Protein AF-A0A7L8SNE6-F1 (afdb_monomer)

Foldseek 3Di:
DDPVVVVVVVVVVVVVVVVVVVVVVVVVVVVVVVVVVVVVVVVVVVVVVVVVVVVVVVVVVVVVVVVVVVVVVVVVVVVVVVVVVVVVVVVVPDDDDPPPPPDPDDDDDDDDDDDDDDDDDDDDDDDDDDDDDDDDDDDDDDDDDDDDDDDDDDDDDDDDDDDDDDDDDDDPPPPPPPPVPPPPPPCDVVNVVVPDPPPPDPPPPPDPPDPDPPDPPPPDD

Mean predicted aligned error: 20.97 Å

Sequence (221 aa):
MTLIQVNFLVVCFAVGVAGALLGFWAFSQRLGRQLEAQRRALDAERDQTRQVIRAELELLGQQQLAHQDVQRLALALWQAEQDARRRAEWQALRPAPPTLLAKREGSLARPLVPPQPPQPPQPVQPVQPVQPPQPVQPVQPVQPVQPRSSPPVPAVPPDSEPATSPAPLALPTAARWEAVAAPERELTDEEIDALPPDLPVPTRVPGRKLPAPKGPVLRNL

Secondary structure (DSSP, 8-state):
--HHHHHHHHHHHHHHHHHHHHHHHHHHHHHHHHHHHHHHHHHHHHHHHHHHHHHHHHHHHHHHHHHHHHHHHHHHHHHHHHHHHHHHHHHHHSPPPP-TTS-SS------PPPPPPPPPPPPPPPPPPPPPPPPPPPPPPPPPPPPPPPPPPPP---------------------------------HHHHHTS-S--------S---PPP--S------

pLDDT: mean 77.18, std 19.29, range [35.5, 98.88]

Structure (mmCIF, N/CA/C/O backbone):
data_AF-A0A7L8SNE6-F1
#
_entry.id   AF-A0A7L8SNE6-F1
#
loop_
_atom_site.group_PDB
_atom_site.id
_atom_site.type_symbol
_atom_site.label_atom_id
_atom_site.label_alt_id
_atom_site.label_comp_id
_atom_site.label_asym_id
_atom_site.label_entity_id
_atom_site.label_seq_id
_atom_site.pdbx_PDB_ins_code
_atom_site.Cartn_x
_atom_site.Cartn_y
_atom_site.Cartn_z
_atom_site.occupancy
_atom_site.B_iso_or_equiv
_atom_site.auth_seq_id
_atom_site.auth_comp_id
_atom_site.auth_asym_id
_atom_site.auth_atom_id
_atom_site.pdbx_PDB_model_num
ATOM 1 N N . MET A 1 1 ? 48.274 11.123 -58.175 1.00 70.06 1 MET A N 1
ATOM 2 C CA . MET A 1 1 ? 46.855 10.721 -58.049 1.00 70.06 1 MET A CA 1
ATOM 3 C C . MET A 1 1 ? 46.000 11.728 -58.792 1.00 70.06 1 MET A C 1
ATOM 5 O O . MET A 1 1 ? 46.256 12.917 -58.655 1.00 70.06 1 MET A O 1
ATOM 9 N N . THR A 1 2 ? 45.052 11.284 -59.617 1.00 92.88 2 THR A N 1
ATOM 10 C CA . THR A 1 2 ? 44.176 12.194 -60.374 1.00 92.88 2 THR A CA 1
ATOM 11 C C . THR A 1 2 ? 43.091 12.767 -59.457 1.00 92.88 2 THR A C 1
ATOM 13 O O . THR A 1 2 ? 42.640 12.095 -58.531 1.00 92.88 2 THR A O 1
ATOM 16 N N . LEU A 1 3 ? 42.655 14.005 -59.713 1.00 92.19 3 LEU A N 1
ATOM 17 C CA . LEU A 1 3 ? 41.598 14.706 -58.960 1.00 92.19 3 LEU A CA 1
ATOM 18 C C . LEU A 1 3 ? 40.322 13.851 -58.785 1.00 92.19 3 LEU A C 1
ATOM 20 O O . LEU A 1 3 ? 39.662 13.883 -57.751 1.00 92.19 3 LEU A O 1
ATOM 24 N N . ILE A 1 4 ? 40.024 13.024 -59.790 1.00 93.69 4 ILE A N 1
ATOM 25 C CA . ILE A 1 4 ? 38.897 12.084 -59.816 1.00 93.69 4 ILE A CA 1
ATOM 26 C C . ILE A 1 4 ? 38.988 11.065 -58.670 1.00 93.69 4 ILE A C 1
ATOM 28 O O . ILE A 1 4 ? 37.986 10.762 -58.026 1.00 93.69 4 ILE A O 1
ATOM 32 N N . GLN A 1 5 ? 40.191 10.565 -58.379 1.00 93.75 5 GLN A N 1
ATOM 33 C CA . GLN A 1 5 ? 40.418 9.552 -57.349 1.00 93.75 5 GLN A CA 1
ATOM 34 C C . GLN A 1 5 ? 40.176 10.110 -55.938 1.00 93.75 5 GLN A C 1
ATOM 36 O O . GLN A 1 5 ? 39.598 9.432 -55.091 1.00 93.75 5 GLN A O 1
ATOM 41 N N . VAL A 1 6 ? 40.571 11.366 -55.707 1.00 95.06 6 VAL A N 1
ATOM 42 C CA . VAL A 1 6 ? 40.354 12.063 -54.431 1.00 95.06 6 VAL A CA 1
ATOM 43 C C . VAL A 1 6 ? 38.863 12.321 -54.207 1.00 95.06 6 VAL A C 1
ATOM 45 O O . VAL A 1 6 ? 38.344 12.007 -53.137 1.00 95.06 6 VAL A O 1
ATOM 48 N N . ASN A 1 7 ? 38.149 12.805 -55.227 1.00 95.44 7 ASN A N 1
ATOM 49 C CA . ASN A 1 7 ? 36.711 13.068 -55.128 1.00 95.44 7 ASN A CA 1
ATOM 50 C C . ASN A 1 7 ? 35.908 11.799 -54.816 1.00 95.44 7 ASN A C 1
ATOM 52 O O . ASN A 1 7 ? 35.010 11.828 -53.977 1.00 95.44 7 ASN A O 1
ATOM 56 N N . PHE A 1 8 ? 36.256 10.671 -55.441 1.00 96.38 8 PHE A N 1
ATOM 57 C CA . PHE A 1 8 ? 35.603 9.395 -55.159 1.00 96.38 8 PHE A CA 1
ATOM 58 C C . PHE A 1 8 ? 35.779 8.963 -53.696 1.00 96.38 8 PHE A C 1
ATOM 60 O O . PHE A 1 8 ? 34.816 8.543 -53.055 1.00 96.38 8 PHE A O 1
ATOM 67 N N . LEU A 1 9 ? 36.988 9.116 -53.144 1.00 96.88 9 LEU A N 1
ATOM 68 C CA . LEU A 1 9 ? 37.270 8.760 -51.754 1.00 96.88 9 LEU A CA 1
ATOM 69 C C . LEU A 1 9 ? 36.445 9.607 -50.773 1.00 96.88 9 LEU A C 1
ATOM 71 O O . LEU A 1 9 ? 35.877 9.073 -49.822 1.00 96.88 9 LEU A O 1
ATOM 75 N N . VAL A 1 10 ? 36.338 10.915 -51.035 1.00 97.00 10 VAL A N 1
ATOM 76 C CA . VAL A 1 10 ? 35.545 11.845 -50.216 1.00 97.00 10 VAL A CA 1
ATOM 77 C C . VAL A 1 10 ? 34.065 11.469 -50.238 1.00 97.00 10 VAL A C 1
ATOM 79 O O . VAL A 1 10 ? 33.440 11.397 -49.181 1.00 97.00 10 VAL A O 1
ATOM 82 N N . VAL A 1 11 ? 33.509 11.176 -51.418 1.00 97.56 11 VAL A N 1
ATOM 83 C CA . VAL A 1 11 ? 32.107 10.748 -51.545 1.00 97.56 11 VAL A CA 1
ATOM 84 C C . VAL A 1 11 ? 31.873 9.433 -50.803 1.00 97.56 11 VAL A C 1
ATOM 86 O O . VAL A 1 11 ? 30.910 9.322 -50.047 1.00 97.56 11 VAL A O 1
ATOM 89 N N . CYS A 1 12 ? 32.769 8.457 -50.958 1.00 97.62 12 CYS A N 1
ATOM 90 C CA . CYS A 1 12 ? 32.663 7.170 -50.275 1.00 97.62 12 CYS A CA 1
ATOM 91 C C . CYS A 1 12 ? 32.676 7.337 -48.746 1.00 97.62 12 CYS A C 1
ATOM 93 O O . CYS A 1 12 ? 31.828 6.782 -48.046 1.00 97.62 12 CYS A O 1
ATOM 95 N N . PHE A 1 13 ? 33.576 8.177 -48.227 1.00 98.25 13 PHE A N 1
ATOM 96 C CA . PHE A 1 13 ? 33.637 8.481 -46.800 1.00 98.25 13 PHE A CA 1
ATOM 97 C C . PHE A 1 13 ? 32.366 9.183 -46.305 1.00 98.25 13 PHE A C 1
ATOM 99 O O . PHE A 1 13 ? 31.813 8.796 -45.276 1.00 98.25 13 PHE A O 1
ATOM 106 N N . ALA A 1 14 ? 31.857 10.167 -47.051 1.00 97.94 14 ALA A N 1
ATOM 107 C CA . ALA A 1 14 ? 30.635 10.884 -46.695 1.00 97.94 14 ALA A CA 1
ATOM 108 C C . ALA A 1 14 ? 29.417 9.947 -46.615 1.00 97.94 14 ALA A C 1
ATOM 110 O O . ALA A 1 14 ? 28.647 10.020 -45.656 1.00 97.94 14 ALA A O 1
ATOM 111 N N . VAL A 1 15 ? 29.272 9.026 -47.574 1.00 98.19 15 VAL A N 1
ATOM 112 C CA . VAL A 1 15 ? 28.206 8.010 -47.559 1.00 98.19 15 VAL A CA 1
ATOM 113 C C . VAL A 1 15 ? 28.367 7.062 -46.368 1.00 98.19 15 VAL A C 1
ATOM 115 O O . VAL A 1 15 ? 27.385 6.766 -45.687 1.00 98.19 15 VAL A O 1
ATOM 118 N N . GLY A 1 16 ? 29.597 6.637 -46.063 1.00 98.31 16 GLY A N 1
ATOM 119 C CA . GLY A 1 16 ? 29.887 5.804 -44.895 1.00 98.31 16 GLY A CA 1
ATOM 120 C C . GLY A 1 16 ? 29.496 6.475 -43.573 1.00 98.31 16 GLY A C 1
ATOM 121 O O . GLY A 1 16 ? 28.804 5.871 -42.752 1.00 98.31 16 GLY A O 1
ATOM 122 N N . VAL A 1 17 ? 29.869 7.745 -43.388 1.00 98.38 17 VAL A N 1
ATOM 123 C CA . VAL A 1 17 ? 29.514 8.528 -42.191 1.00 98.38 17 VAL A CA 1
ATOM 124 C C . VAL A 1 17 ? 28.003 8.729 -42.090 1.00 98.38 17 VAL A C 1
ATOM 126 O O . VAL A 1 17 ? 27.433 8.533 -41.017 1.00 98.38 17 VAL A O 1
ATOM 129 N N . ALA A 1 18 ? 27.334 9.064 -43.196 1.00 98.31 18 ALA A N 1
ATOM 130 C CA . ALA A 1 18 ? 25.882 9.225 -43.214 1.00 98.31 18 ALA A CA 1
ATOM 131 C C . ALA A 1 18 ? 25.159 7.926 -42.816 1.00 98.31 18 ALA A C 1
ATOM 133 O O . ALA A 1 18 ? 24.244 7.957 -41.991 1.00 98.31 18 ALA A O 1
ATOM 134 N N . GLY A 1 19 ? 25.607 6.777 -43.333 1.00 98.38 19 GLY A N 1
ATOM 135 C CA . GLY A 1 19 ? 25.076 5.467 -42.955 1.00 98.38 19 GLY A CA 1
ATOM 136 C C . GLY A 1 19 ? 25.278 5.148 -41.471 1.00 98.38 19 GLY A C 1
ATOM 137 O O . GLY A 1 19 ? 24.342 4.703 -40.805 1.00 98.38 19 GLY A O 1
ATOM 138 N N . ALA A 1 20 ? 26.465 5.434 -40.925 1.00 98.56 20 ALA A N 1
ATOM 139 C CA . ALA A 1 20 ? 26.764 5.220 -39.509 1.00 98.56 20 ALA A CA 1
ATOM 140 C C . ALA A 1 20 ? 25.893 6.092 -38.588 1.00 98.56 20 ALA A C 1
ATOM 142 O O . ALA A 1 20 ? 25.362 5.594 -37.595 1.00 98.56 20 ALA A O 1
ATOM 143 N N . LEU A 1 21 ? 25.689 7.368 -38.934 1.00 98.56 21 LEU A N 1
ATOM 144 C CA . LEU A 1 21 ? 24.826 8.278 -38.175 1.00 98.56 21 LEU A CA 1
ATOM 145 C C . LEU A 1 21 ? 23.360 7.837 -38.208 1.00 98.56 21 LEU A C 1
ATOM 147 O O . LEU A 1 21 ? 22.701 7.844 -37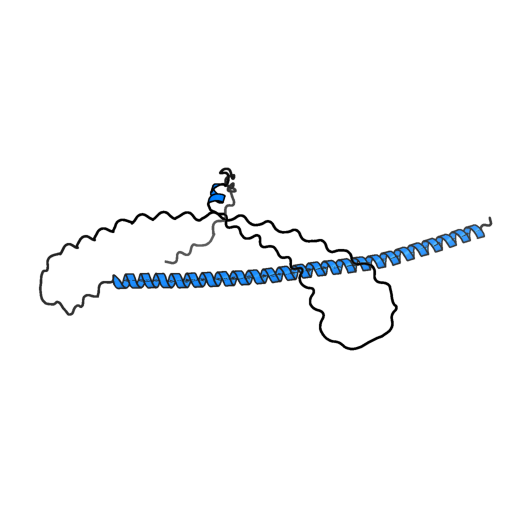.169 1.00 98.56 21 LEU A O 1
ATOM 151 N N . LEU A 1 22 ? 22.857 7.409 -39.370 1.00 98.44 22 LEU A N 1
ATOM 152 C CA . LEU A 1 22 ? 21.489 6.906 -39.497 1.00 98.44 22 LEU A CA 1
ATOM 153 C C . LEU A 1 22 ? 21.289 5.618 -38.680 1.00 98.44 22 LEU A C 1
ATOM 155 O O . LEU A 1 22 ? 20.293 5.480 -37.969 1.00 98.44 22 LEU A O 1
ATOM 159 N N . GLY A 1 23 ? 22.259 4.699 -38.738 1.00 98.50 23 GLY A N 1
ATOM 160 C CA . GLY A 1 23 ? 22.255 3.468 -37.950 1.00 98.50 23 GLY A CA 1
ATOM 161 C C . GLY A 1 23 ? 22.290 3.741 -36.446 1.00 98.50 23 GLY A C 1
ATOM 162 O O . GLY A 1 23 ? 21.476 3.195 -35.701 1.00 98.50 23 GLY A O 1
ATOM 163 N N . PHE A 1 24 ? 23.171 4.643 -36.002 1.00 98.44 24 PHE A N 1
ATOM 164 C CA . PHE A 1 24 ? 23.248 5.073 -34.606 1.00 98.44 24 PHE A CA 1
ATOM 165 C C . PHE A 1 24 ? 21.947 5.737 -34.140 1.00 98.44 24 PHE A C 1
ATOM 167 O O . PHE A 1 24 ? 21.454 5.434 -33.053 1.00 98.44 24 PHE A O 1
ATOM 174 N N . TRP A 1 25 ? 21.344 6.590 -34.972 1.00 98.38 25 TRP A N 1
ATOM 175 C CA . TRP A 1 25 ? 20.069 7.235 -34.666 1.00 98.38 25 TRP A CA 1
ATOM 176 C C . TRP A 1 25 ? 18.931 6.217 -34.511 1.00 98.38 25 TRP A C 1
ATOM 178 O O . TRP A 1 25 ? 18.209 6.251 -33.514 1.00 98.38 25 TRP A O 1
ATOM 188 N N . ALA A 1 26 ? 18.802 5.262 -35.437 1.00 98.38 26 ALA A N 1
ATOM 189 C CA . ALA A 1 26 ? 17.787 4.212 -35.361 1.00 98.38 26 ALA A CA 1
ATOM 190 C C . ALA A 1 26 ? 17.989 3.292 -34.142 1.00 98.38 26 ALA A C 1
ATOM 192 O O . ALA A 1 26 ? 17.024 2.918 -33.468 1.00 98.38 26 ALA A O 1
ATOM 193 N N . PHE A 1 27 ? 19.242 2.958 -33.824 1.00 98.00 27 PHE A N 1
ATOM 194 C CA . PHE A 1 27 ? 19.587 2.174 -32.642 1.00 98.00 27 PHE A CA 1
ATOM 195 C C . PHE A 1 27 ? 19.249 2.917 -31.342 1.00 98.00 27 PHE A C 1
ATOM 197 O O . PHE A 1 27 ? 18.602 2.350 -30.461 1.00 98.00 27 PHE A O 1
ATOM 204 N N . SER A 1 28 ? 19.597 4.204 -31.254 1.00 97.81 28 SER A N 1
ATOM 205 C CA . SER A 1 28 ? 19.265 5.068 -30.116 1.00 97.81 28 SER A CA 1
ATOM 206 C C . SER A 1 28 ? 17.750 5.184 -29.910 1.00 97.81 28 SER A C 1
ATOM 208 O O . SER A 1 28 ? 17.255 4.996 -28.800 1.00 97.81 28 SER A O 1
ATOM 210 N N . GLN A 1 29 ? 16.986 5.370 -30.992 1.00 97.75 29 GLN A N 1
ATOM 211 C CA . GLN A 1 29 ? 15.519 5.378 -30.953 1.00 97.75 29 GLN A CA 1
ATOM 212 C C . GLN A 1 29 ? 14.940 4.060 -30.420 1.00 97.75 29 GLN A C 1
ATOM 214 O O . GLN A 1 29 ? 14.016 4.063 -29.602 1.00 97.75 29 GLN A O 1
ATOM 219 N N . ARG A 1 30 ? 15.488 2.916 -30.847 1.00 98.00 30 ARG A N 1
ATOM 220 C CA . ARG A 1 30 ? 15.048 1.601 -30.362 1.00 98.00 30 ARG A CA 1
ATOM 221 C C . ARG A 1 30 ? 15.337 1.421 -28.871 1.00 98.00 30 ARG A C 1
ATOM 223 O O . ARG A 1 30 ? 14.450 0.969 -28.149 1.00 98.00 30 ARG A O 1
ATOM 230 N N . LEU A 1 31 ? 16.531 1.800 -28.415 1.00 97.81 31 LEU A N 1
ATOM 231 C CA . LEU A 1 31 ? 16.896 1.753 -26.997 1.00 97.81 31 LEU A CA 1
ATOM 232 C C . LEU A 1 31 ? 16.018 2.675 -26.149 1.00 97.81 31 LEU A C 1
ATOM 234 O O . LEU A 1 31 ? 15.549 2.258 -25.093 1.00 97.81 31 LEU A O 1
ATOM 238 N N . GLY A 1 32 ? 15.730 3.888 -26.631 1.00 98.19 32 GLY A N 1
ATOM 239 C CA . GLY A 1 32 ? 14.832 4.826 -25.954 1.00 98.19 32 GLY A CA 1
ATOM 240 C C . GLY A 1 32 ? 13.456 4.212 -25.695 1.00 98.19 32 GLY A C 1
ATOM 241 O O . GLY A 1 32 ? 12.987 4.199 -24.559 1.00 98.19 32 GLY A O 1
ATOM 242 N N . ARG A 1 33 ? 12.854 3.583 -26.713 1.00 98.25 33 ARG A N 1
ATOM 243 C CA . ARG A 1 33 ? 11.563 2.888 -26.560 1.00 98.25 33 ARG A CA 1
ATOM 244 C C . ARG A 1 33 ? 11.623 1.727 -25.567 1.00 98.25 33 ARG A C 1
ATOM 246 O O . ARG A 1 33 ? 10.671 1.527 -24.818 1.00 98.25 33 ARG A O 1
ATOM 253 N N . GLN A 1 34 ? 12.716 0.962 -25.553 1.00 98.12 34 GLN A N 1
ATOM 254 C CA . GLN A 1 34 ? 12.885 -0.139 -24.599 1.00 98.12 34 GLN A CA 1
ATOM 255 C C . GLN A 1 34 ? 13.010 0.367 -23.159 1.00 98.12 34 GLN A C 1
ATOM 257 O O . GLN A 1 34 ? 12.355 -0.173 -22.269 1.00 98.12 34 GLN A O 1
ATOM 262 N N . LEU A 1 35 ? 13.790 1.426 -22.934 1.00 98.44 35 LEU A N 1
ATOM 263 C CA . LEU A 1 35 ? 13.945 2.037 -21.614 1.00 98.44 35 LEU A CA 1
ATOM 264 C C . LEU A 1 35 ? 12.637 2.655 -21.115 1.00 98.44 35 LEU A C 1
ATOM 266 O O . LEU A 1 35 ? 12.283 2.481 -19.952 1.00 98.44 35 LEU A O 1
ATOM 270 N N . GLU A 1 36 ? 11.882 3.326 -21.985 1.00 98.50 36 GLU A N 1
ATOM 271 C CA . GLU A 1 36 ? 10.558 3.841 -21.633 1.00 98.50 36 GLU A CA 1
ATOM 272 C C . GLU A 1 36 ? 9.585 2.723 -21.250 1.00 98.50 36 GLU A C 1
ATOM 274 O O . GLU A 1 36 ? 8.855 2.858 -20.269 1.00 98.50 36 GLU A O 1
ATOM 279 N N . ALA A 1 37 ? 9.578 1.614 -21.995 1.00 98.19 37 ALA A N 1
ATOM 280 C CA . ALA A 1 37 ? 8.735 0.466 -21.681 1.00 98.19 37 ALA A CA 1
ATOM 281 C C . ALA A 1 37 ? 9.106 -0.154 -20.324 1.00 98.19 37 ALA A C 1
ATOM 283 O O . ALA A 1 37 ? 8.218 -0.404 -19.510 1.00 98.19 37 ALA A O 1
ATOM 284 N N . GLN A 1 38 ? 10.403 -0.333 -20.047 1.00 98.31 38 GLN A N 1
ATOM 285 C CA . GLN A 1 38 ? 10.870 -0.826 -18.747 1.00 98.31 38 GLN A CA 1
ATOM 286 C C . GLN A 1 38 ? 10.505 0.122 -17.606 1.00 98.31 38 GLN A C 1
ATOM 288 O O . GLN A 1 38 ? 10.048 -0.324 -16.556 1.00 98.31 38 GLN A O 1
ATOM 293 N N . ARG A 1 39 ? 10.647 1.434 -17.817 1.00 98.50 39 ARG A N 1
ATOM 294 C CA . ARG A 1 39 ? 10.285 2.431 -16.811 1.00 98.50 39 ARG A CA 1
ATOM 295 C C . ARG A 1 39 ? 8.794 2.385 -16.482 1.00 98.50 39 ARG A C 1
ATOM 297 O O . ARG A 1 39 ? 8.445 2.349 -15.310 1.00 98.50 39 ARG A O 1
ATOM 304 N N . ARG A 1 40 ? 7.926 2.305 -17.498 1.00 98.50 40 ARG A N 1
ATOM 305 C CA . ARG A 1 40 ? 6.474 2.167 -17.292 1.00 98.50 40 ARG A CA 1
ATOM 306 C C . ARG A 1 40 ? 6.112 0.878 -16.560 1.00 98.50 40 ARG A C 1
ATOM 308 O O . ARG A 1 40 ? 5.228 0.909 -15.714 1.00 98.50 40 ARG A O 1
ATOM 315 N N . ALA A 1 41 ? 6.781 -0.232 -16.870 1.00 98.38 41 ALA A N 1
ATOM 316 C CA . ALA A 1 41 ? 6.547 -1.498 -16.182 1.00 98.38 41 ALA A CA 1
ATOM 317 C C . ALA A 1 41 ? 6.893 -1.400 -14.686 1.00 98.38 41 ALA A C 1
ATOM 319 O O . ALA A 1 41 ? 6.090 -1.796 -13.845 1.00 98.38 41 ALA A O 1
ATOM 320 N N . LEU A 1 42 ? 8.039 -0.799 -14.355 1.00 98.56 42 LEU A N 1
ATOM 321 C CA . LEU A 1 42 ? 8.452 -0.595 -12.966 1.00 98.56 42 LE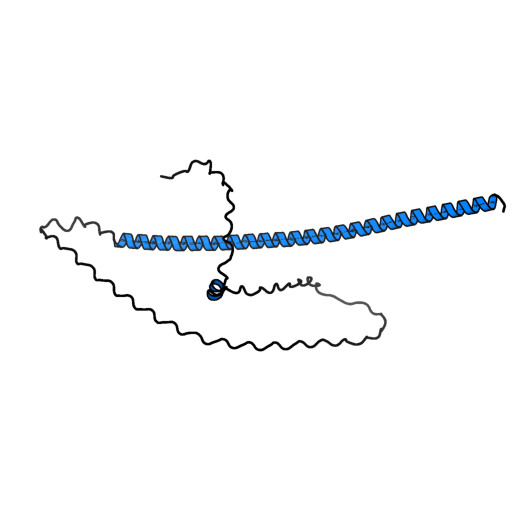U A CA 1
ATOM 322 C C . LEU A 1 42 ? 7.539 0.392 -12.224 1.00 98.56 42 LEU A C 1
ATOM 324 O O . LEU A 1 42 ? 7.194 0.167 -11.066 1.00 98.56 42 LEU A O 1
ATOM 328 N N . ASP A 1 43 ? 7.114 1.475 -12.878 1.00 98.56 43 ASP A N 1
ATOM 329 C CA . ASP A 1 43 ? 6.166 2.421 -12.283 1.00 98.56 43 ASP A CA 1
ATOM 330 C C . ASP A 1 43 ? 4.805 1.748 -12.009 1.00 98.56 43 ASP A C 1
ATOM 332 O O . ASP A 1 43 ? 4.242 1.926 -10.928 1.00 98.56 43 ASP A O 1
ATOM 336 N N . ALA A 1 44 ? 4.326 0.891 -12.920 1.00 98.44 44 ALA A N 1
ATOM 337 C CA . ALA A 1 44 ? 3.099 0.119 -12.726 1.00 98.44 44 ALA A CA 1
ATOM 338 C C . ALA A 1 44 ? 3.195 -0.859 -11.539 1.00 98.44 44 ALA A C 1
ATOM 340 O O . ALA A 1 44 ? 2.262 -0.942 -10.743 1.00 98.44 44 ALA A O 1
ATOM 341 N N . GLU A 1 45 ? 4.326 -1.551 -11.368 1.00 98.44 45 GLU A N 1
ATOM 342 C CA . GLU A 1 45 ? 4.561 -2.448 -10.225 1.00 98.44 45 GLU A CA 1
ATOM 343 C C . GLU A 1 45 ? 4.553 -1.687 -8.889 1.00 98.44 45 GLU A C 1
ATOM 345 O O . GLU A 1 45 ? 3.956 -2.121 -7.896 1.00 98.44 45 GLU A O 1
ATOM 350 N N . ARG A 1 46 ? 5.174 -0.502 -8.861 1.00 98.56 46 ARG A N 1
ATOM 351 C CA . ARG A 1 46 ? 5.188 0.357 -7.670 1.00 98.56 46 ARG A CA 1
ATOM 352 C C . ARG A 1 46 ? 3.794 0.856 -7.323 1.00 98.56 46 ARG A C 1
ATOM 354 O O . ARG A 1 46 ? 3.442 0.891 -6.143 1.00 98.56 46 ARG A O 1
ATOM 361 N N . ASP A 1 47 ? 3.003 1.238 -8.319 1.00 98.50 47 ASP A N 1
ATOM 362 C CA . ASP A 1 47 ? 1.631 1.682 -8.096 1.00 98.50 47 ASP A CA 1
ATOM 363 C C . ASP A 1 47 ? 0.719 0.528 -7.670 1.00 98.50 47 ASP A C 1
ATOM 365 O O . ASP A 1 47 ? -0.087 0.712 -6.758 1.00 98.50 47 ASP A O 1
ATOM 369 N N . GLN A 1 48 ? 0.916 -0.677 -8.209 1.00 98.50 48 GLN A N 1
ATOM 370 C CA . GLN A 1 48 ? 0.247 -1.883 -7.722 1.00 98.50 48 GLN A CA 1
ATOM 371 C C . GLN A 1 48 ? 0.587 -2.148 -6.251 1.00 98.50 48 GLN A C 1
ATOM 373 O O . GLN A 1 48 ? -0.310 -2.329 -5.429 1.00 98.50 48 GLN A O 1
ATOM 378 N N . THR A 1 49 ? 1.868 -2.091 -5.887 1.00 98.38 49 THR A N 1
ATOM 379 C CA . THR A 1 49 ? 2.310 -2.268 -4.495 1.00 98.38 49 THR A CA 1
ATOM 380 C C . THR A 1 49 ? 1.678 -1.226 -3.571 1.00 98.38 49 THR A C 1
ATOM 382 O O . THR A 1 49 ? 1.185 -1.552 -2.493 1.00 98.38 49 THR A O 1
ATOM 385 N N . ARG A 1 50 ? 1.620 0.039 -4.004 1.00 98.62 50 ARG A N 1
ATOM 386 C CA . ARG A 1 50 ? 0.951 1.108 -3.248 1.00 98.62 50 ARG A CA 1
ATOM 387 C C . ARG A 1 50 ? -0.541 0.852 -3.072 1.00 98.62 50 ARG A C 1
ATOM 389 O O . ARG A 1 50 ? -1.070 1.171 -2.012 1.00 98.62 50 ARG A O 1
ATOM 396 N N . GLN A 1 51 ? -1.220 0.326 -4.089 1.00 98.38 51 GLN A N 1
ATOM 397 C CA . GLN A 1 51 ? -2.643 -0.001 -4.000 1.00 98.38 51 GLN A CA 1
ATOM 398 C C . GLN A 1 51 ? -2.895 -1.134 -3.006 1.00 98.38 51 GLN A C 1
ATOM 400 O O . GLN A 1 51 ? -3.798 -1.005 -2.185 1.00 98.38 51 GLN A O 1
ATOM 405 N N . VAL A 1 52 ? -2.066 -2.182 -3.018 1.00 98.50 52 VAL A N 1
ATOM 406 C CA . VAL A 1 52 ? -2.155 -3.281 -2.044 1.00 98.50 52 VAL A CA 1
ATOM 407 C C . VAL A 1 52 ? -1.962 -2.756 -0.622 1.00 98.50 52 VAL A C 1
ATOM 409 O O . VAL A 1 52 ? -2.824 -2.968 0.223 1.00 98.50 52 VAL A O 1
ATOM 412 N N . ILE A 1 53 ? -0.906 -1.973 -0.380 1.00 98.56 53 ILE A N 1
ATOM 413 C CA . ILE A 1 53 ? -0.640 -1.387 0.944 1.00 98.56 53 ILE A CA 1
ATOM 414 C C . ILE A 1 53 ? -1.808 -0.504 1.407 1.00 98.56 53 ILE A C 1
ATOM 416 O O . ILE A 1 53 ? -2.190 -0.542 2.575 1.00 98.56 53 ILE A O 1
ATOM 420 N N . ARG A 1 54 ? -2.399 0.297 0.509 1.00 98.62 54 ARG A N 1
ATOM 421 C CA . ARG A 1 54 ? -3.575 1.116 0.845 1.00 98.62 54 ARG A CA 1
ATOM 422 C C . ARG A 1 54 ? -4.779 0.257 1.220 1.00 98.62 54 ARG A C 1
ATOM 424 O O . ARG A 1 54 ? -5.406 0.549 2.230 1.00 98.62 54 ARG A O 1
ATOM 431 N N . ALA A 1 55 ? -5.070 -0.789 0.452 1.00 98.44 55 ALA A N 1
ATOM 432 C CA . ALA A 1 55 ? -6.181 -1.691 0.743 1.00 98.44 55 ALA A CA 1
ATOM 433 C C . ALA A 1 55 ? -5.990 -2.418 2.087 1.00 98.44 55 ALA A C 1
ATOM 435 O O . ALA A 1 55 ? -6.934 -2.540 2.865 1.00 98.44 55 ALA A O 1
ATOM 436 N N . GLU A 1 56 ? -4.764 -2.845 2.404 1.00 98.44 56 GLU A N 1
ATOM 437 C CA . GLU A 1 56 ? -4.442 -3.451 3.703 1.00 98.44 56 GLU A CA 1
ATOM 438 C C . GLU A 1 56 ? -4.608 -2.458 4.861 1.00 98.44 56 GLU A C 1
ATOM 440 O O . GLU A 1 56 ? -5.197 -2.796 5.887 1.00 98.44 56 GLU A O 1
ATOM 445 N N . LEU A 1 57 ? -4.153 -1.212 4.694 1.00 98.75 57 LEU A N 1
ATOM 446 C CA . LEU A 1 57 ? -4.346 -0.152 5.689 1.00 98.75 57 LEU A CA 1
ATOM 447 C C . LEU A 1 57 ? -5.829 0.161 5.921 1.00 98.75 57 LEU A C 1
ATOM 449 O O . LEU A 1 57 ? -6.239 0.366 7.063 1.00 98.75 57 LEU A O 1
ATOM 453 N N . GLU A 1 58 ? -6.639 0.182 4.861 1.00 98.69 58 GLU A N 1
ATOM 454 C CA . GLU A 1 58 ? -8.090 0.363 4.968 1.00 98.69 58 GLU A CA 1
ATOM 455 C C . GLU A 1 58 ? -8.740 -0.787 5.746 1.00 98.69 58 GLU A C 1
ATOM 457 O O . GLU A 1 58 ? -9.547 -0.537 6.645 1.00 98.69 58 GLU A O 1
ATOM 462 N N . LEU A 1 59 ? -8.344 -2.034 5.469 1.00 98.75 59 LEU A N 1
ATOM 463 C CA . LEU A 1 59 ? -8.831 -3.210 6.191 1.00 98.75 59 LEU A CA 1
ATOM 464 C C . LEU A 1 59 ? -8.467 -3.155 7.682 1.00 98.75 59 LEU A C 1
ATOM 466 O O . LEU A 1 59 ? -9.324 -3.383 8.538 1.00 98.75 59 LEU A O 1
ATOM 470 N N . LEU A 1 60 ? -7.218 -2.809 8.007 1.00 98.62 60 LEU A N 1
ATOM 471 C CA . LEU A 1 60 ? -6.771 -2.643 9.392 1.00 98.62 60 LEU A CA 1
ATOM 472 C C . LEU A 1 60 ? -7.536 -1.519 10.102 1.00 98.62 60 LEU A C 1
ATOM 474 O O . LEU A 1 60 ? -7.950 -1.685 11.250 1.00 98.62 60 LEU A O 1
ATOM 478 N N . GLY A 1 61 ? -7.784 -0.401 9.417 1.00 98.62 61 GLY A N 1
ATOM 479 C CA . GLY A 1 61 ? -8.590 0.697 9.950 1.00 98.62 61 GLY A CA 1
ATOM 480 C C . GLY A 1 61 ? -10.023 0.269 10.277 1.00 98.62 61 GLY A C 1
ATOM 481 O O . GLY A 1 61 ? -10.536 0.589 11.351 1.00 98.62 61 GLY A O 1
ATOM 482 N N . GLN A 1 62 ? -10.658 -0.511 9.397 1.00 98.62 62 GLN A N 1
ATOM 483 C CA . GLN A 1 62 ? -11.990 -1.070 9.651 1.00 98.62 62 GLN A CA 1
ATOM 484 C C . GLN A 1 62 ? -11.994 -2.031 10.842 1.00 98.62 62 GLN A C 1
ATOM 486 O O . GLN A 1 62 ? -12.892 -1.968 11.684 1.00 98.62 62 GLN A O 1
ATOM 491 N N . GLN A 1 63 ? -10.979 -2.889 10.947 1.00 98.44 63 GLN A N 1
ATOM 492 C CA . GLN A 1 63 ? -10.853 -3.824 12.061 1.00 98.44 63 GLN A CA 1
ATOM 493 C C . GLN A 1 63 ? -10.700 -3.092 13.400 1.00 98.44 63 GLN A C 1
ATOM 495 O O . GLN A 1 63 ? -11.357 -3.452 14.379 1.00 98.44 63 GLN A O 1
ATOM 500 N N . GLN A 1 64 ? -9.876 -2.043 13.449 1.00 98.44 64 GLN A N 1
ATOM 501 C CA . GLN A 1 64 ? -9.710 -1.231 14.653 1.00 98.44 64 GLN A CA 1
ATOM 502 C C . GLN A 1 64 ? -11.009 -0.539 15.061 1.00 98.44 64 GLN A C 1
ATOM 504 O O . GLN A 1 64 ? -11.350 -0.547 16.244 1.00 98.44 64 GLN A O 1
ATOM 509 N N . LEU A 1 65 ? -11.755 0.018 14.103 1.00 98.75 65 LEU A N 1
ATOM 510 C CA . LEU A 1 65 ? -13.041 0.651 14.388 1.00 98.75 65 LEU A CA 1
ATOM 511 C C . LEU A 1 65 ? -14.037 -0.358 14.975 1.00 98.75 65 LEU A C 1
ATOM 513 O O . LEU A 1 65 ? -14.640 -0.089 16.010 1.00 98.75 65 LEU A O 1
ATOM 517 N N . ALA A 1 66 ? -14.139 -1.548 14.378 1.00 98.31 66 ALA A N 1
ATOM 518 C CA . ALA A 1 66 ? -14.988 -2.616 14.898 1.00 98.31 66 ALA A CA 1
ATOM 519 C C . ALA A 1 66 ? -14.581 -3.026 16.323 1.00 98.31 66 ALA A C 1
ATOM 521 O O . ALA A 1 66 ? -15.436 -3.218 17.188 1.00 98.31 66 ALA A O 1
ATOM 522 N N . HIS A 1 67 ? -13.277 -3.114 16.600 1.00 98.56 67 HIS A N 1
ATOM 523 C CA . HIS A 1 67 ? -12.787 -3.418 17.942 1.00 98.56 67 HIS A CA 1
ATOM 524 C C . HIS A 1 67 ? -13.158 -2.323 18.954 1.00 98.56 67 HIS A C 1
ATOM 526 O O . HIS A 1 67 ? -13.639 -2.625 20.047 1.00 98.56 67 HIS A O 1
ATOM 532 N N . GLN A 1 68 ? -13.000 -1.049 18.585 1.00 98.56 68 GLN A N 1
ATOM 533 C CA . GLN A 1 68 ? -13.405 0.082 19.423 1.00 98.56 68 GLN A CA 1
ATOM 534 C C . GLN A 1 68 ? -14.914 0.096 19.683 1.00 98.56 68 GLN A C 1
ATOM 536 O O . GLN A 1 68 ? -15.345 0.394 20.796 1.00 98.56 68 GLN A O 1
ATOM 541 N N . ASP A 1 69 ? -15.729 -0.249 18.689 1.00 98.62 69 ASP A N 1
ATOM 542 C CA . ASP A 1 69 ? -17.182 -0.338 18.839 1.00 98.62 69 ASP A CA 1
ATOM 543 C C . ASP A 1 69 ? -17.579 -1.409 19.851 1.00 98.62 69 ASP A C 1
ATOM 545 O O . ASP A 1 69 ? -18.381 -1.142 20.750 1.00 98.62 69 ASP A O 1
ATOM 549 N N . VAL A 1 70 ? -16.961 -2.589 19.769 1.00 98.56 70 VAL A N 1
ATOM 550 C CA . VAL A 1 70 ? -17.171 -3.668 20.742 1.00 98.56 70 VAL A CA 1
ATOM 551 C C . VAL A 1 70 ? -16.786 -3.215 22.151 1.00 98.56 70 VAL A C 1
ATOM 553 O O . VAL A 1 70 ? -17.562 -3.414 23.087 1.00 98.56 70 VAL A O 1
ATOM 556 N N . GLN A 1 71 ? -15.639 -2.548 22.317 1.00 98.62 71 GLN A N 1
ATOM 557 C CA . GLN A 1 71 ? -15.220 -2.016 23.618 1.00 98.62 71 GLN A CA 1
ATOM 558 C C . GLN A 1 71 ? -16.207 -0.972 24.162 1.00 98.62 71 GLN A C 1
ATOM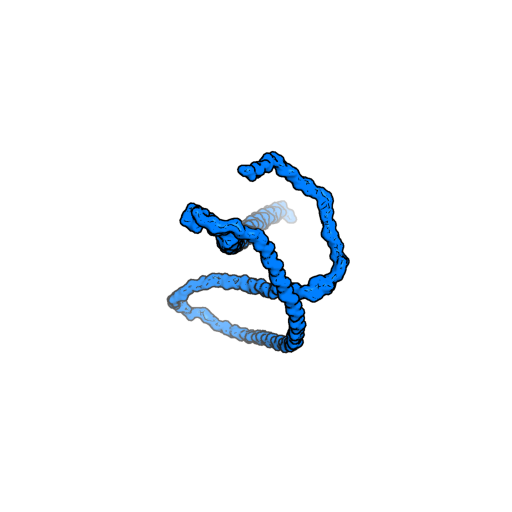 560 O O . GLN A 1 71 ? -16.574 -1.020 25.337 1.00 98.62 71 GLN A O 1
ATOM 565 N N . ARG A 1 72 ? -16.688 -0.051 23.316 1.00 98.81 72 ARG A N 1
ATOM 566 C CA . ARG A 1 72 ? -17.680 0.963 23.711 1.00 98.81 72 ARG A CA 1
ATOM 567 C C . ARG A 1 72 ? -18.997 0.333 24.148 1.00 98.81 72 ARG A C 1
ATOM 569 O O . ARG A 1 72 ? -19.557 0.751 25.160 1.00 98.81 72 ARG A O 1
ATOM 576 N N . LEU A 1 73 ? -19.478 -0.675 23.422 1.00 98.81 73 LEU A N 1
ATOM 577 C CA . LEU A 1 73 ? -20.690 -1.409 23.787 1.00 98.81 73 LEU A CA 1
ATOM 578 C C . LEU A 1 73 ? -20.516 -2.158 25.112 1.00 98.81 73 LEU A C 1
ATOM 580 O O . LEU A 1 73 ? -21.397 -2.087 25.967 1.00 98.81 73 LEU A O 1
ATOM 584 N N . ALA A 1 74 ? -19.374 -2.816 25.319 1.00 98.62 74 ALA A N 1
ATOM 585 C CA . ALA A 1 74 ? -19.074 -3.504 26.571 1.00 98.62 74 ALA A CA 1
ATOM 586 C C . ALA A 1 74 ? -19.065 -2.538 27.768 1.00 98.62 74 ALA A C 1
ATOM 588 O O . ALA A 1 74 ? -19.689 -2.816 28.793 1.00 98.62 74 ALA A O 1
ATOM 589 N N . LEU A 1 75 ? -18.428 -1.372 27.620 1.00 98.81 75 LEU A N 1
ATOM 590 C CA . LEU A 1 75 ? -18.426 -0.326 28.646 1.00 98.81 75 LEU A CA 1
ATOM 591 C C . LEU A 1 75 ? -19.836 0.196 28.939 1.00 98.81 75 LEU A C 1
ATOM 593 O O . LEU A 1 75 ? -20.200 0.355 30.104 1.00 98.81 75 LEU A O 1
ATOM 597 N N . ALA A 1 76 ? -20.647 0.424 27.904 1.00 98.75 76 ALA A N 1
ATOM 598 C CA . ALA A 1 76 ? -22.023 0.882 28.067 1.00 98.75 76 ALA A CA 1
ATOM 599 C C . ALA A 1 76 ? -22.886 -0.140 28.826 1.00 98.75 76 ALA A C 1
ATOM 601 O O . ALA A 1 76 ? -23.636 0.236 29.729 1.00 98.75 76 ALA A O 1
ATOM 602 N N . LEU A 1 77 ? -22.754 -1.431 28.501 1.00 98.88 77 LEU A N 1
ATOM 603 C CA . LEU A 1 77 ? -23.451 -2.510 29.205 1.00 98.88 77 LEU A CA 1
ATOM 604 C C . LEU A 1 77 ? -23.022 -2.596 30.671 1.00 98.88 77 LEU A C 1
ATOM 606 O O . LEU A 1 77 ? -23.875 -2.640 31.557 1.00 98.88 77 LEU A O 1
ATOM 610 N N . TRP A 1 78 ? -21.714 -2.555 30.934 1.00 98.75 78 TRP A N 1
ATOM 611 C CA . TRP A 1 78 ? -21.185 -2.554 32.295 1.00 98.75 78 TRP A CA 1
ATOM 612 C C . TRP A 1 78 ? -21.717 -1.368 33.106 1.00 98.75 78 TRP A C 1
ATOM 614 O O . TRP A 1 78 ? -22.168 -1.533 34.239 1.00 98.75 78 TRP A O 1
ATOM 624 N N . GLN A 1 79 ? -21.733 -0.171 32.518 1.00 98.81 79 GLN A N 1
ATOM 625 C CA . GLN A 1 79 ? -22.233 1.022 33.190 1.00 98.81 79 GLN A CA 1
ATOM 626 C C . GLN A 1 79 ? -23.734 0.926 33.491 1.00 98.81 79 GLN A C 1
ATOM 628 O O . GLN A 1 79 ? -24.159 1.252 34.601 1.00 98.81 79 GLN A O 1
ATOM 633 N N . ALA A 1 80 ? -24.529 0.413 32.548 1.00 98.62 80 ALA A N 1
ATOM 634 C CA . ALA A 1 80 ? -25.952 0.172 32.763 1.00 98.62 80 ALA A CA 1
ATOM 635 C C . ALA A 1 80 ? -26.201 -0.811 33.921 1.00 98.62 80 ALA A C 1
ATOM 637 O O . ALA A 1 80 ? -27.131 -0.608 34.709 1.00 98.62 80 ALA A O 1
ATOM 638 N N . GLU A 1 81 ? -25.358 -1.838 34.059 1.00 98.81 81 GLU A N 1
ATOM 639 C CA . GLU A 1 81 ? -25.414 -2.784 35.172 1.00 98.81 81 GLU A CA 1
ATOM 640 C C . GLU A 1 81 ? -25.083 -2.111 36.512 1.00 98.81 81 GLU A C 1
ATOM 642 O O . GLU A 1 81 ? -25.822 -2.281 37.484 1.00 98.81 81 GLU A O 1
ATOM 647 N N . GLN A 1 82 ? -24.025 -1.296 36.571 1.00 98.44 82 GLN A N 1
ATOM 648 C CA . GLN A 1 82 ? -23.674 -0.556 37.789 1.00 98.44 82 GLN A CA 1
ATOM 649 C C . GLN A 1 82 ? -24.782 0.412 38.210 1.00 98.44 82 GLN A C 1
ATOM 651 O O . GLN A 1 82 ? -25.131 0.487 39.389 1.00 98.44 82 GLN A O 1
ATOM 656 N N . ASP A 1 83 ? -25.387 1.121 37.259 1.00 98.69 83 ASP A N 1
ATOM 657 C CA . ASP A 1 83 ? -26.507 2.013 37.545 1.00 98.69 83 ASP A CA 1
ATOM 658 C C . ASP A 1 83 ? -27.749 1.239 38.006 1.00 98.69 83 ASP A C 1
ATOM 660 O O . ASP A 1 83 ? -28.478 1.708 38.882 1.00 98.69 83 ASP A O 1
ATOM 664 N N . ALA A 1 84 ? -27.997 0.044 37.460 1.00 98.50 84 ALA A N 1
ATOM 665 C CA . ALA A 1 84 ? -29.066 -0.831 37.932 1.00 98.50 84 ALA A CA 1
ATOM 666 C C . ALA A 1 84 ? -28.831 -1.279 39.383 1.00 98.50 84 ALA A C 1
ATOM 668 O O . ALA A 1 84 ? -29.754 -1.184 40.194 1.00 98.50 84 ALA A O 1
ATOM 669 N N . ARG A 1 85 ? -27.599 -1.675 39.730 1.00 98.56 85 ARG A N 1
ATOM 670 C CA . ARG A 1 85 ? -27.208 -2.020 41.107 1.00 98.56 85 ARG A CA 1
ATOM 671 C C . ARG A 1 85 ? -27.386 -0.832 42.049 1.00 98.56 85 ARG A C 1
ATOM 673 O O . ARG A 1 85 ? -28.087 -0.953 43.049 1.00 98.56 85 ARG A O 1
ATOM 680 N N . ARG A 1 86 ? -26.880 0.346 41.673 1.00 98.50 86 ARG A N 1
ATOM 681 C CA . ARG A 1 86 ? -27.032 1.581 42.458 1.00 98.50 86 ARG A CA 1
ATOM 682 C C . ARG A 1 86 ? -28.505 1.938 42.675 1.00 98.50 86 ARG A C 1
ATOM 684 O O . ARG A 1 86 ? -28.893 2.325 43.773 1.00 98.50 86 ARG A O 1
ATOM 691 N N . ARG A 1 87 ? -29.357 1.800 41.650 1.00 98.25 87 ARG A N 1
ATOM 692 C CA . ARG A 1 87 ? -30.811 2.013 41.782 1.00 98.25 87 ARG A CA 1
ATOM 693 C C . ARG A 1 87 ? -31.454 1.007 42.734 1.00 98.25 87 ARG A C 1
ATOM 695 O O . ARG A 1 87 ? -32.306 1.411 43.519 1.00 98.25 87 ARG A O 1
ATOM 702 N N . ALA A 1 88 ? -31.061 -0.263 42.674 1.00 97.81 88 ALA A N 1
ATOM 703 C CA . ALA A 1 88 ? -31.568 -1.293 43.576 1.00 97.81 88 ALA A CA 1
ATOM 704 C C . ALA A 1 88 ? -31.170 -1.010 45.035 1.00 97.81 88 ALA A C 1
ATOM 706 O O . ALA A 1 88 ? -32.019 -1.070 45.922 1.00 97.81 88 ALA A O 1
ATOM 707 N N . GLU A 1 89 ? -29.920 -0.607 45.276 1.00 97.44 89 GLU A N 1
ATOM 708 C CA . GLU A 1 89 ? -29.440 -0.176 46.596 1.00 97.44 89 GLU A CA 1
ATOM 709 C C . GLU A 1 89 ? -30.243 1.020 47.124 1.00 97.44 89 GLU A C 1
ATOM 711 O O . GLU A 1 89 ? -30.751 0.989 48.245 1.00 97.44 89 GLU A O 1
ATOM 716 N N . TRP A 1 90 ? -30.453 2.049 46.296 1.00 96.50 90 TRP A N 1
ATOM 717 C CA . TRP A 1 90 ? -31.287 3.197 46.663 1.00 96.50 90 TRP A CA 1
ATOM 718 C C . TRP A 1 90 ? -32.736 2.814 46.968 1.00 96.50 90 TRP A C 1
ATOM 720 O O . TRP A 1 90 ? -33.338 3.382 47.878 1.00 96.50 90 TRP A O 1
ATOM 730 N N . GLN A 1 91 ? -33.312 1.868 46.223 1.00 96.00 91 GLN A N 1
ATOM 731 C CA . GLN A 1 91 ? -34.661 1.368 46.486 1.00 96.00 91 GLN A CA 1
ATOM 732 C C . GLN A 1 91 ? -34.738 0.605 47.811 1.00 96.00 91 GLN A C 1
ATOM 734 O O . GLN A 1 91 ? -35.709 0.790 48.539 1.00 96.00 91 GLN A O 1
ATOM 739 N N . ALA A 1 92 ? -33.718 -0.186 48.153 1.00 94.88 92 ALA A N 1
ATOM 740 C CA . ALA A 1 92 ? -33.656 -0.912 49.421 1.00 94.88 92 ALA A CA 1
ATOM 741 C C . ALA A 1 92 ? -33.552 0.027 50.635 1.00 94.88 92 ALA A C 1
ATOM 743 O O . ALA A 1 92 ? -34.126 -0.252 51.685 1.00 94.88 92 ALA A O 1
ATOM 744 N N . LEU A 1 93 ? -32.856 1.159 50.486 1.00 94.75 93 LEU A N 1
ATOM 745 C CA . LEU A 1 93 ? -32.738 2.183 51.530 1.00 94.75 93 LEU A CA 1
ATOM 746 C C . LEU A 1 93 ? -33.967 3.093 51.636 1.00 94.75 93 LEU A C 1
ATOM 748 O O . LEU A 1 93 ? -34.096 3.846 52.603 1.00 94.75 93 LEU A O 1
ATOM 752 N N . ARG A 1 94 ? -34.864 3.068 50.646 1.00 91.88 94 ARG A N 1
ATOM 753 C CA . ARG A 1 94 ? -36.025 3.952 50.617 1.00 91.88 94 ARG A CA 1
ATOM 754 C C . ARG A 1 94 ? -37.041 3.470 51.664 1.00 91.88 94 ARG A C 1
ATOM 756 O O . ARG A 1 94 ? -37.573 2.370 51.521 1.00 91.88 94 ARG A O 1
ATOM 763 N N . PRO A 1 95 ? -37.339 4.263 52.710 1.00 80.81 95 PRO A N 1
ATOM 764 C CA . PRO A 1 95 ? -38.280 3.847 53.740 1.00 80.81 95 PRO A CA 1
ATOM 765 C C . PRO A 1 95 ? -39.655 3.603 53.113 1.00 80.81 95 PRO A C 1
ATOM 767 O O . PRO A 1 95 ? -40.111 4.392 52.277 1.00 80.81 95 PRO A O 1
ATOM 770 N N . ALA A 1 96 ? -40.305 2.502 53.506 1.00 76.06 96 ALA A N 1
ATOM 771 C CA . ALA A 1 96 ? -41.663 2.203 53.072 1.00 76.06 96 ALA A CA 1
ATOM 772 C C . ALA A 1 96 ? -42.558 3.413 53.392 1.00 76.06 96 ALA A C 1
ATOM 774 O O . ALA A 1 96 ? -42.460 3.950 54.503 1.00 76.06 96 ALA A O 1
ATOM 775 N N . PRO A 1 97 ? -43.392 3.881 52.441 1.00 76.25 97 PRO A N 1
ATOM 776 C CA . PRO A 1 97 ? -44.296 4.987 52.710 1.00 76.25 97 PRO A CA 1
ATOM 777 C C . PRO A 1 97 ? -45.107 4.625 53.956 1.00 76.25 97 PRO A C 1
ATOM 779 O O . PRO A 1 97 ? -45.597 3.494 54.029 1.00 76.25 97 PRO A O 1
ATOM 782 N N . PRO A 1 98 ? -45.205 5.525 54.954 1.00 66.94 98 P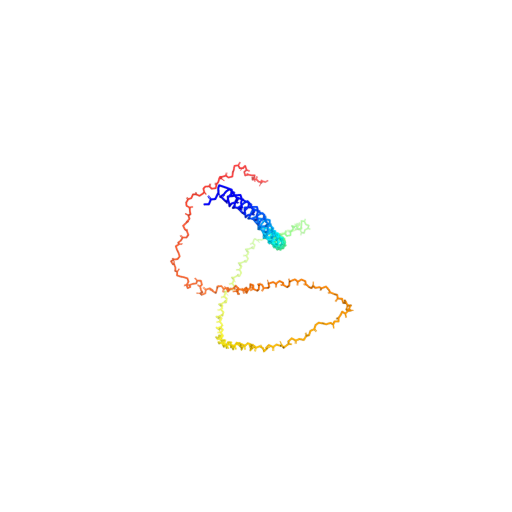RO A N 1
ATOM 783 C CA . PRO A 1 98 ? -45.951 5.222 56.157 1.00 66.94 98 PRO A CA 1
ATOM 784 C C . PRO A 1 98 ? -47.357 4.857 55.711 1.00 66.94 98 PRO A C 1
ATOM 786 O O . PRO A 1 98 ? -48.054 5.665 55.099 1.00 66.94 98 PRO A O 1
ATOM 789 N N . THR A 1 99 ? -47.747 3.611 55.959 1.00 62.06 99 THR A N 1
ATOM 790 C CA . THR A 1 99 ? -49.106 3.146 55.744 1.00 62.06 99 THR A CA 1
ATOM 791 C C . THR A 1 99 ? -49.978 3.976 56.681 1.00 62.06 99 THR A C 1
ATOM 793 O O . THR A 1 99 ? -50.153 3.632 57.849 1.00 62.06 99 THR A O 1
ATOM 796 N N . LEU A 1 100 ? -50.492 5.112 56.196 1.00 60.47 100 LEU A N 1
ATOM 797 C CA . LEU A 1 100 ? -51.339 6.067 56.928 1.00 60.47 100 LEU A CA 1
ATOM 798 C C . LEU A 1 100 ? -52.720 5.474 57.289 1.00 60.47 100 LEU A C 1
ATOM 800 O O . LEU A 1 100 ? -53.687 6.204 57.468 1.00 60.47 100 LEU A O 1
ATOM 804 N N . LEU A 1 101 ? -52.822 4.147 57.399 1.00 54.31 101 LEU A N 1
ATOM 805 C CA . LEU A 1 101 ? -54.034 3.403 57.726 1.00 54.31 101 LEU A CA 1
ATOM 806 C C . LEU A 1 101 ? -53.917 2.537 58.991 1.00 54.31 101 LEU A C 1
ATOM 808 O O . LEU A 1 101 ? -54.900 1.909 59.362 1.00 54.31 101 LEU A O 1
ATOM 812 N N . ALA A 1 102 ? -52.768 2.509 59.682 1.00 54.69 102 ALA A N 1
ATOM 813 C CA . ALA A 1 102 ? -52.567 1.593 60.816 1.00 54.69 102 ALA A CA 1
ATOM 814 C C . ALA A 1 102 ? -52.375 2.247 62.196 1.00 54.69 102 ALA A C 1
ATOM 816 O O . ALA A 1 102 ? -52.132 1.532 63.165 1.00 54.69 102 ALA A O 1
ATOM 817 N N . LYS A 1 103 ? -52.446 3.578 62.344 1.00 52.44 103 LYS A N 1
ATOM 818 C CA . LYS A 1 103 ?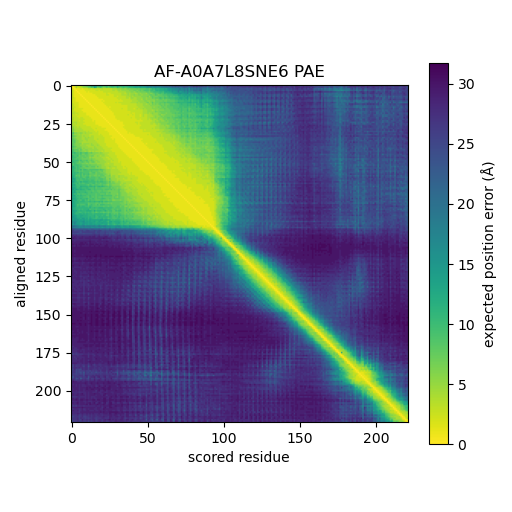 -52.187 4.182 63.663 1.00 52.44 103 LYS A CA 1
ATOM 819 C C . LYS A 1 103 ? -52.923 5.491 63.912 1.00 52.44 103 LYS A C 1
ATOM 821 O O . LYS A 1 103 ? -52.325 6.556 64.013 1.00 52.44 103 LYS A O 1
ATOM 826 N N . ARG A 1 104 ? -54.240 5.382 64.082 1.00 52.31 104 ARG A N 1
ATOM 827 C CA . ARG A 1 104 ? -55.014 6.339 64.883 1.00 52.31 104 ARG A CA 1
ATOM 828 C C . ARG A 1 104 ? -55.318 5.774 66.272 1.00 52.31 104 ARG A C 1
ATOM 830 O O . ARG A 1 104 ? -56.358 6.083 66.827 1.00 52.31 104 ARG A O 1
ATOM 837 N N . GLU A 1 105 ? -54.423 4.971 66.840 1.00 54.19 105 GLU A N 1
ATOM 838 C CA . GLU A 1 105 ? -54.507 4.602 68.253 1.00 54.19 105 GLU A CA 1
ATOM 839 C C . GLU A 1 105 ? -53.134 4.690 68.912 1.00 54.19 105 GLU A C 1
ATOM 841 O O . GLU A 1 105 ? -52.090 4.455 68.297 1.00 54.19 105 GLU A O 1
ATOM 846 N N . GLY A 1 106 ? -53.172 5.209 70.135 1.00 59.72 106 GLY A N 1
ATOM 847 C CA . GLY A 1 106 ? -52.077 5.884 70.802 1.00 59.72 106 GLY A CA 1
ATOM 848 C C . GLY A 1 106 ? -50.847 5.019 71.014 1.00 59.72 106 GLY A C 1
ATOM 849 O O . GLY A 1 106 ? -50.920 3.805 71.136 1.00 59.72 106 GLY A O 1
ATOM 850 N N . SER A 1 107 ? -49.698 5.675 71.101 1.00 47.78 107 SER A N 1
ATOM 851 C CA . SER A 1 107 ? -48.787 5.477 72.229 1.00 47.78 107 SER A CA 1
ATOM 852 C C . SER A 1 107 ? -47.535 6.319 72.002 1.00 47.78 107 SER A C 1
ATOM 854 O O . SER A 1 107 ? -46.839 6.173 70.992 1.00 47.78 107 SER A O 1
ATOM 856 N N . LEU A 1 108 ? -47.296 7.220 72.954 1.00 54.50 108 LEU A N 1
ATOM 857 C CA . LEU A 1 108 ? -46.060 7.956 73.188 1.00 54.50 108 LEU A CA 1
ATOM 858 C C . LEU A 1 108 ? -44.930 6.948 73.454 1.00 54.50 108 LEU A C 1
ATOM 860 O O . LEU A 1 108 ? -44.692 6.558 74.594 1.00 54.50 108 LEU A O 1
ATOM 864 N N . ALA A 1 109 ? -44.242 6.500 72.406 1.00 53.03 109 ALA A N 1
ATOM 865 C CA . ALA A 1 109 ? -43.077 5.635 72.539 1.00 53.03 109 ALA A CA 1
ATOM 866 C C . ALA A 1 109 ? -41.794 6.470 72.425 1.00 53.03 109 ALA A C 1
ATOM 868 O O . ALA A 1 109 ? -41.501 7.085 71.402 1.00 53.03 109 ALA A O 1
ATOM 869 N N . ARG A 1 110 ? -41.079 6.489 73.549 1.00 59.94 110 ARG A N 1
ATOM 870 C CA . ARG A 1 110 ? -39.765 7.068 73.847 1.00 59.94 110 ARG A CA 1
ATOM 871 C C . ARG A 1 110 ? -38.720 6.854 72.729 1.00 59.94 110 ARG A C 1
ATOM 873 O O . ARG A 1 110 ? -38.714 5.780 72.130 1.00 59.94 110 ARG A O 1
ATOM 880 N N . PRO A 1 111 ? -37.787 7.803 72.496 1.00 57.47 111 PRO A N 1
ATOM 881 C CA . PRO A 1 111 ? -36.720 7.627 71.513 1.00 57.47 111 PRO A CA 1
ATOM 882 C C . PRO A 1 111 ? -35.778 6.505 71.967 1.00 57.47 111 PRO A C 1
ATOM 884 O O . PRO A 1 111 ? -35.107 6.626 72.993 1.00 57.47 111 PRO A O 1
ATOM 887 N N . LEU A 1 112 ? -35.750 5.400 71.225 1.00 57.53 112 LEU A N 1
ATOM 888 C CA . LEU A 1 112 ? -34.738 4.357 71.364 1.00 57.53 112 LEU A CA 1
ATOM 889 C C . LEU A 1 112 ? -33.482 4.816 70.616 1.00 57.53 112 LEU A C 1
ATOM 891 O O . LEU A 1 112 ? -33.520 5.077 69.416 1.00 57.53 112 LEU A O 1
ATOM 895 N N . VAL A 1 113 ? -32.386 4.951 71.361 1.00 66.31 113 VAL A N 1
ATOM 896 C CA . VAL A 1 113 ? -31.040 5.213 70.840 1.00 66.31 113 VAL A CA 1
ATOM 897 C C . VAL A 1 113 ? -30.679 4.099 69.845 1.00 66.31 113 VAL A C 1
ATOM 899 O O . VAL A 1 113 ? -30.869 2.927 70.179 1.00 66.31 113 VAL A O 1
ATOM 902 N N . PRO A 1 114 ? -30.193 4.418 68.632 1.00 68.69 114 PRO A N 1
ATOM 903 C CA . PRO A 1 114 ? -29.817 3.394 67.667 1.00 68.69 114 PRO A CA 1
ATOM 904 C C . PRO A 1 114 ? -28.632 2.564 68.198 1.00 68.69 114 PRO A C 1
ATOM 906 O O . PRO A 1 114 ? -27.702 3.135 68.777 1.00 68.69 114 PRO A O 1
ATOM 909 N N . PRO A 1 115 ? -28.641 1.230 68.023 1.00 65.44 115 PRO A N 1
ATOM 910 C CA . PRO A 1 115 ? -27.530 0.380 68.431 1.00 65.44 115 PRO A CA 1
ATOM 911 C C . PRO A 1 115 ? -26.274 0.709 67.614 1.00 65.44 115 PRO A C 1
ATOM 913 O O . PRO A 1 115 ? -26.332 0.931 66.404 1.00 65.44 115 PRO A O 1
ATOM 916 N N . GLN A 1 116 ? -25.135 0.756 68.302 1.00 69.00 116 GLN A N 1
ATOM 917 C CA . GLN A 1 116 ? -23.825 1.023 67.716 1.00 69.00 116 GLN A CA 1
ATOM 918 C C . GLN A 1 116 ? -23.452 -0.108 66.736 1.00 69.00 116 GLN A C 1
ATOM 920 O O . GLN A 1 116 ? -23.646 -1.279 67.074 1.00 69.00 116 GLN A O 1
ATOM 925 N N . PRO A 1 117 ? -22.945 0.201 65.528 1.00 73.38 117 PRO A N 1
ATOM 926 C CA . PRO A 1 117 ? -22.612 -0.828 64.551 1.00 73.38 117 PRO A CA 1
ATOM 927 C C . PRO A 1 117 ? -21.451 -1.707 65.052 1.00 73.38 117 PRO A C 1
ATOM 929 O O . PRO A 1 117 ? -20.523 -1.191 65.683 1.00 73.38 117 PRO A O 1
ATOM 932 N N . PRO A 1 118 ? -21.480 -3.025 64.779 1.00 70.50 118 PRO A N 1
ATOM 933 C CA . PRO A 1 118 ? -20.397 -3.931 65.146 1.00 70.50 118 PRO A CA 1
ATOM 934 C C . PRO A 1 118 ? -19.103 -3.557 64.410 1.00 70.50 118 PRO A C 1
ATOM 936 O O . PRO A 1 118 ? -19.131 -3.181 63.237 1.00 70.50 118 PRO A O 1
ATOM 939 N N . GLN A 1 119 ? -17.966 -3.647 65.107 1.00 73.62 119 GLN A N 1
ATOM 940 C CA . GLN A 1 119 ? -16.658 -3.368 64.513 1.00 73.62 119 GLN A CA 1
ATOM 941 C C . GLN A 1 119 ? -16.346 -4.346 63.369 1.00 73.62 119 GLN A C 1
ATOM 943 O O . GLN A 1 119 ? -16.660 -5.535 63.480 1.00 73.62 119 GLN A O 1
ATOM 948 N N . PRO A 1 120 ? -15.705 -3.872 62.285 1.00 73.69 120 PRO A N 1
ATOM 949 C CA . PRO A 1 120 ? -15.298 -4.737 61.192 1.00 73.69 120 PRO A CA 1
ATOM 950 C C . PRO A 1 120 ? -14.231 -5.742 61.665 1.00 73.69 120 PRO A C 1
ATOM 952 O O . PRO A 1 120 ? -13.354 -5.377 62.455 1.00 73.69 120 PRO A O 1
ATOM 955 N N . PRO A 1 121 ? -14.280 -7.000 61.192 1.00 70.44 121 PRO A N 1
ATOM 956 C CA . PRO A 1 121 ? -13.256 -7.991 61.499 1.00 70.44 121 PRO A CA 1
ATOM 957 C C . PRO A 1 121 ? -11.896 -7.544 60.948 1.00 70.44 121 PRO A C 1
ATOM 959 O O . PRO A 1 121 ? -11.812 -6.961 59.865 1.00 70.44 121 PRO A O 1
ATOM 962 N N . GLN A 1 122 ? -10.827 -7.802 61.709 1.00 73.94 122 GLN A N 1
ATOM 963 C CA . GLN A 1 122 ? -9.474 -7.438 61.292 1.00 73.94 122 GLN A CA 1
ATOM 964 C C . GLN A 1 122 ? -9.062 -8.192 60.016 1.00 73.94 122 GLN A C 1
ATOM 966 O O . GLN A 1 122 ? -9.410 -9.366 59.857 1.00 73.94 122 GLN A O 1
ATOM 971 N N . PRO A 1 123 ? -8.311 -7.536 59.115 1.00 68.88 123 PRO A N 1
ATOM 972 C CA . PRO A 1 123 ? -7.845 -8.159 57.888 1.00 68.88 123 PRO A CA 1
ATOM 973 C C . PRO A 1 123 ? -6.886 -9.312 58.202 1.00 68.88 123 PRO A C 1
ATOM 975 O O . PRO A 1 123 ? -5.904 -9.155 58.927 1.00 68.88 123 PRO A O 1
ATOM 978 N N . VAL A 1 124 ? -7.184 -10.483 57.640 1.00 73.81 124 VAL A N 1
ATOM 979 C CA . VAL A 1 124 ? -6.309 -11.658 57.694 1.00 73.81 124 VAL A CA 1
ATOM 980 C C . VAL A 1 124 ? -5.076 -11.363 56.843 1.00 73.81 124 VAL A C 1
ATOM 982 O O . VAL A 1 124 ? -5.210 -10.958 55.688 1.00 73.81 124 VAL A O 1
ATOM 985 N N . GLN A 1 125 ? -3.881 -11.529 57.414 1.00 74.00 125 GLN A N 1
ATOM 986 C CA . GLN A 1 125 ? -2.644 -11.276 56.679 1.00 74.00 125 GLN A CA 1
ATOM 987 C C . GLN A 1 125 ? -2.517 -12.220 55.473 1.00 74.00 125 GLN A C 1
ATOM 989 O O . GLN A 1 125 ? -2.817 -13.412 55.598 1.00 74.00 125 GLN A O 1
ATOM 994 N N . PRO A 1 126 ? -2.070 -11.710 54.314 1.00 71.06 126 PRO A N 1
ATOM 995 C CA . PRO A 1 126 ? -1.890 -12.522 53.123 1.00 71.06 126 PRO A CA 1
ATOM 996 C C . PRO A 1 126 ? -0.793 -13.567 53.352 1.00 71.06 126 PRO A C 1
ATOM 998 O O . PRO A 1 126 ? 0.292 -13.270 53.851 1.00 71.06 126 PRO A O 1
ATOM 1001 N N . VAL A 1 127 ? -1.093 -14.810 52.979 1.00 74.50 127 VAL A N 1
ATOM 1002 C CA . VAL A 1 127 ? -0.124 -15.910 52.966 1.00 74.50 127 VAL A CA 1
ATOM 1003 C C . VAL A 1 127 ? 0.913 -15.611 51.885 1.00 74.50 127 VAL A C 1
ATOM 1005 O O . VAL A 1 127 ? 0.545 -15.313 50.749 1.00 74.50 127 VAL A O 1
ATOM 1008 N N . GLN A 1 128 ? 2.200 -15.667 52.237 1.00 73.94 128 GLN A N 1
ATOM 1009 C CA . GLN A 1 128 ? 3.270 -15.414 51.275 1.00 73.94 128 GLN A CA 1
ATOM 1010 C C . GLN A 1 128 ? 3.233 -16.435 50.124 1.00 73.94 128 GLN A C 1
ATOM 1012 O O . GLN A 1 128 ? 3.067 -17.633 50.377 1.00 73.94 128 GLN A O 1
ATOM 1017 N N . PRO A 1 129 ? 3.404 -15.983 48.871 1.00 72.31 129 PRO A N 1
ATOM 1018 C CA . PRO A 1 129 ? 3.428 -16.866 47.716 1.00 72.31 129 PRO A CA 1
ATOM 1019 C C . PRO A 1 129 ? 4.665 -17.773 47.745 1.00 72.31 129 PRO A C 1
ATOM 1021 O O . PRO A 1 129 ? 5.779 -17.347 48.048 1.00 72.31 129 PRO A O 1
ATOM 1024 N N . VAL A 1 130 ? 4.457 -19.047 47.417 1.00 74.25 130 VAL A N 1
ATOM 1025 C CA . VAL A 1 130 ? 5.526 -20.037 47.249 1.00 74.25 130 VAL A CA 1
ATOM 1026 C C . VAL A 1 130 ? 6.273 -19.727 45.951 1.00 74.25 130 VAL A C 1
ATOM 1028 O O . VAL A 1 130 ? 5.641 -19.563 44.908 1.00 74.25 130 VAL A O 1
ATOM 1031 N N . GLN A 1 131 ? 7.606 -19.636 46.007 1.00 74.12 131 GLN A N 1
ATOM 1032 C CA . GLN A 1 131 ? 8.415 -19.357 44.818 1.00 74.12 131 GLN A CA 1
ATOM 1033 C C . GLN A 1 131 ? 8.281 -20.474 43.768 1.00 74.12 131 GLN A C 1
ATOM 1035 O O . GLN A 1 131 ? 8.292 -21.657 44.127 1.00 74.12 131 GLN A O 1
ATOM 1040 N N . PRO A 1 132 ? 8.188 -20.123 42.474 1.00 74.50 132 PRO A N 1
ATOM 1041 C CA . PRO A 1 132 ? 8.139 -21.104 41.404 1.00 74.50 132 PRO A CA 1
ATOM 1042 C C . PRO A 1 132 ? 9.493 -21.821 41.230 1.00 74.50 132 PRO A C 1
ATOM 1044 O O . PRO A 1 132 ? 10.550 -21.238 41.485 1.00 74.50 132 PRO A O 1
ATOM 1047 N N . PRO A 1 133 ? 9.488 -23.089 40.780 1.00 67.56 133 PRO A N 1
ATOM 1048 C CA . PRO A 1 133 ? 10.710 -23.818 40.460 1.00 67.56 133 PRO A CA 1
ATOM 1049 C C . PRO A 1 133 ? 11.432 -23.196 39.254 1.00 67.56 133 PRO A C 1
ATOM 1051 O O . PRO A 1 133 ? 10.800 -22.689 38.328 1.00 67.56 133 PRO A O 1
ATOM 1054 N N . GLN A 1 134 ? 12.768 -23.250 39.262 1.00 73.81 134 GLN A N 1
ATOM 1055 C CA . GLN A 1 134 ? 13.591 -22.657 38.205 1.00 73.81 134 GLN A CA 1
ATOM 1056 C C . GLN A 1 134 ? 13.399 -23.345 36.839 1.00 73.81 134 GLN A C 1
ATOM 1058 O O . GLN A 1 134 ? 13.238 -24.569 36.781 1.00 73.81 134 GLN A O 1
ATOM 1063 N N . PRO A 1 135 ? 13.466 -22.579 35.734 1.00 70.12 135 PRO A N 1
ATOM 1064 C CA . PRO A 1 135 ? 13.302 -23.108 34.387 1.00 70.12 135 PRO A CA 1
ATOM 1065 C C . PRO A 1 135 ? 14.490 -23.979 33.954 1.00 70.12 135 PRO A C 1
ATOM 1067 O O . PRO A 1 135 ? 15.657 -23.651 34.172 1.00 70.12 135 PRO A O 1
ATOM 1070 N N . VAL A 1 136 ? 14.177 -25.095 33.294 1.00 68.25 136 VAL A N 1
ATOM 1071 C CA . VAL A 1 136 ? 15.155 -26.018 32.703 1.00 68.25 136 VAL A CA 1
ATOM 1072 C C . VAL A 1 136 ? 15.716 -25.400 31.421 1.00 68.25 136 VAL A C 1
ATOM 1074 O O . VAL A 1 136 ? 14.956 -24.929 30.575 1.00 68.25 136 VAL A O 1
ATOM 1077 N N . GLN A 1 137 ? 17.043 -25.392 31.268 1.00 70.81 137 GLN A N 1
ATOM 1078 C CA . GLN A 1 137 ? 17.689 -24.790 30.100 1.00 70.81 137 GLN A CA 1
ATOM 1079 C C . GLN A 1 137 ? 17.342 -25.519 28.786 1.00 70.81 137 GLN A C 1
ATOM 1081 O O . GLN A 1 137 ? 17.282 -26.752 28.763 1.00 70.81 137 GLN A O 1
ATOM 1086 N N . PRO A 1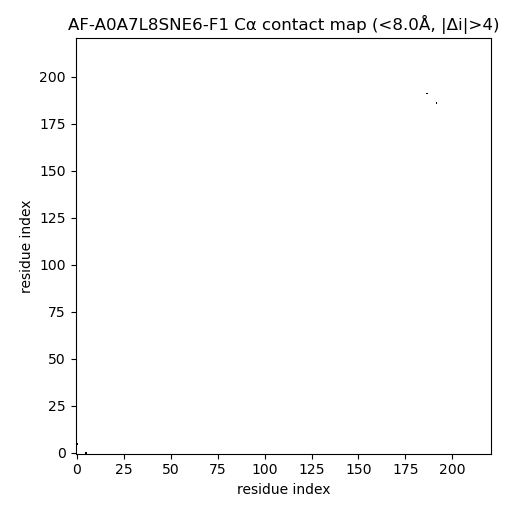 138 ? 17.156 -24.774 27.681 1.00 69.50 138 PRO A N 1
ATOM 1087 C CA . PRO A 1 138 ? 16.815 -25.343 26.385 1.00 69.50 138 PRO A CA 1
ATOM 1088 C C . PRO A 1 138 ? 17.998 -26.088 25.750 1.00 69.50 138 PRO A C 1
ATOM 1090 O O . PRO A 1 138 ? 19.147 -25.647 25.788 1.00 69.50 138 PRO A O 1
ATOM 1093 N N . VAL A 1 139 ? 17.691 -27.224 25.126 1.00 68.12 139 VAL A N 1
ATOM 1094 C CA . VAL A 1 139 ? 18.642 -28.041 24.362 1.00 68.12 139 VAL A CA 1
ATOM 1095 C C . VAL A 1 139 ? 18.982 -27.331 23.049 1.00 68.12 139 VAL A C 1
ATOM 1097 O O . VAL A 1 139 ? 18.088 -26.863 22.345 1.00 68.12 139 VAL A O 1
ATOM 1100 N N . GLN A 1 140 ? 20.273 -27.243 22.716 1.00 70.06 140 GLN A N 1
ATOM 1101 C CA . GLN A 1 140 ? 20.725 -26.558 21.503 1.00 70.06 140 GLN A CA 1
ATOM 1102 C C . GLN A 1 140 ? 20.246 -27.249 20.210 1.00 70.06 140 GLN A C 1
ATOM 1104 O O . GLN A 1 140 ? 20.219 -28.481 20.143 1.00 70.06 140 GLN A O 1
ATOM 1109 N N . PRO A 1 141 ? 19.913 -26.468 19.164 1.00 69.38 141 PRO A N 1
ATOM 1110 C CA . PRO A 1 141 ? 19.444 -26.998 17.891 1.00 69.38 141 PRO A CA 1
ATOM 1111 C C . PRO A 1 141 ? 20.567 -27.672 17.089 1.00 69.38 141 PRO A C 1
ATOM 1113 O O . PRO A 1 141 ? 21.695 -27.187 17.006 1.00 69.38 141 PRO A O 1
ATOM 1116 N N . VAL A 1 142 ? 20.226 -28.795 16.457 1.00 69.62 142 VAL A N 1
ATOM 1117 C CA . VAL A 1 142 ? 21.104 -29.554 15.556 1.00 69.62 142 VAL A CA 1
ATOM 1118 C C . VAL A 1 142 ? 21.234 -28.812 14.222 1.00 69.62 142 VAL A C 1
ATOM 1120 O O . VAL A 1 142 ? 20.231 -28.405 13.637 1.00 69.62 142 VAL A O 1
ATOM 1123 N N . GLN A 1 143 ? 22.464 -28.635 13.732 1.00 69.19 143 GLN A N 1
ATOM 1124 C CA . GLN A 1 143 ? 22.713 -27.928 12.474 1.00 69.19 143 GLN A CA 1
ATOM 1125 C C . GLN A 1 143 ? 22.214 -28.709 11.240 1.00 69.19 143 GLN A C 1
ATOM 1127 O O . GLN A 1 143 ? 22.372 -29.932 11.182 1.00 69.19 143 GLN A O 1
ATOM 1132 N N . PRO A 1 144 ? 21.658 -28.017 10.228 1.00 67.44 144 PRO A N 1
ATOM 1133 C CA . PRO A 1 144 ? 21.160 -28.642 9.007 1.00 67.44 144 PRO A CA 1
ATOM 1134 C C . PRO A 1 144 ? 22.288 -29.102 8.068 1.00 67.44 144 PRO A C 1
ATOM 1136 O O . PRO A 1 144 ? 23.295 -28.423 7.871 1.00 67.44 144 PRO A O 1
ATOM 1139 N N . VAL A 1 145 ? 22.084 -30.267 7.450 1.00 64.50 145 VAL A N 1
ATOM 1140 C CA . VAL A 1 145 ? 22.994 -30.889 6.476 1.00 64.50 145 VAL A CA 1
ATOM 1141 C C . VAL A 1 145 ? 22.820 -30.227 5.102 1.00 64.50 145 VAL A C 1
ATOM 1143 O O . VAL A 1 145 ? 21.704 -30.144 4.592 1.00 64.50 145 VAL A O 1
ATOM 1146 N N . GLN A 1 146 ? 23.916 -29.768 4.485 1.00 65.62 146 GLN A N 1
ATOM 1147 C CA . GLN A 1 146 ? 23.898 -29.173 3.140 1.00 65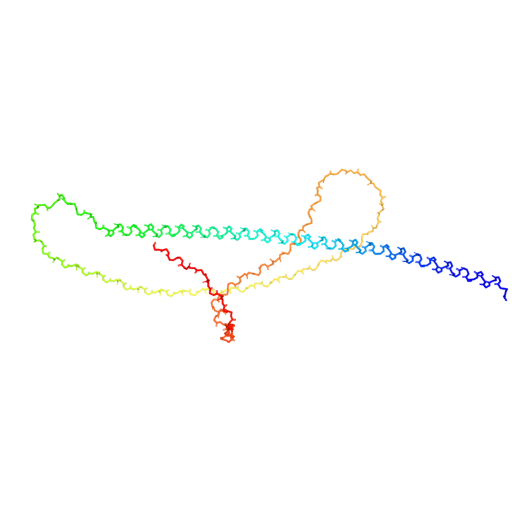.62 146 GLN A CA 1
ATOM 1148 C C . GLN A 1 146 ? 23.513 -30.202 2.055 1.00 65.62 146 GLN A C 1
ATOM 1150 O O . GLN A 1 146 ? 24.036 -31.322 2.064 1.00 65.62 146 GLN A O 1
ATOM 1155 N N . PRO A 1 147 ? 22.662 -29.837 1.077 1.00 61.22 147 PRO A N 1
ATOM 1156 C CA . PRO A 1 147 ? 22.320 -30.712 -0.038 1.00 61.22 147 PRO A CA 1
ATOM 1157 C C . PRO A 1 147 ? 23.476 -30.819 -1.044 1.00 61.22 147 PRO A C 1
ATOM 1159 O O . PRO A 1 147 ? 24.037 -29.821 -1.495 1.00 61.22 147 PRO A O 1
ATOM 1162 N N . ARG A 1 148 ? 23.824 -32.060 -1.408 1.00 56.44 148 ARG A N 1
ATOM 1163 C CA . ARG A 1 148 ? 24.806 -32.382 -2.453 1.00 56.44 148 ARG A CA 1
ATOM 1164 C C . ARG A 1 148 ? 24.284 -31.974 -3.833 1.00 56.44 148 ARG A C 1
ATOM 1166 O O . ARG A 1 148 ? 23.153 -32.286 -4.192 1.00 56.44 148 ARG A O 1
ATOM 1173 N N . SER A 1 149 ? 25.156 -31.350 -4.615 1.00 55.19 149 SER A N 1
ATOM 1174 C CA . SER A 1 149 ? 25.001 -31.081 -6.042 1.00 55.19 149 SER A CA 1
ATOM 1175 C C . SER A 1 149 ? 24.832 -32.379 -6.844 1.00 55.19 149 SER A C 1
ATOM 1177 O O . SER A 1 149 ? 25.666 -33.283 -6.791 1.00 55.19 149 SER A O 1
ATOM 1179 N N . SER A 1 150 ? 23.732 -32.473 -7.588 1.00 52.84 150 SER A N 1
ATOM 1180 C CA . SER A 1 150 ? 23.423 -33.547 -8.538 1.00 52.84 150 SER A CA 1
ATOM 1181 C C . SER A 1 150 ? 24.236 -33.424 -9.846 1.00 52.84 150 SER A C 1
ATOM 1183 O O . SER A 1 150 ? 24.592 -32.308 -10.232 1.00 52.84 150 SER A O 1
ATOM 1185 N N . PRO A 1 151 ? 24.547 -34.543 -10.537 1.00 61.81 151 PRO A N 1
ATOM 1186 C CA . PRO A 1 151 ? 25.395 -34.563 -11.735 1.00 61.81 151 PRO A CA 1
ATOM 1187 C C . PRO A 1 151 ? 24.635 -34.143 -13.015 1.00 61.81 151 PRO A C 1
ATOM 1189 O O . PRO A 1 151 ? 23.402 -34.109 -13.008 1.00 61.81 151 PRO A O 1
ATOM 1192 N N . PRO A 1 152 ? 25.341 -33.836 -14.126 1.00 55.97 152 PRO A N 1
ATOM 1193 C CA . PRO A 1 152 ? 24.717 -33.389 -15.371 1.00 55.97 152 PRO A CA 1
ATOM 1194 C C . PRO A 1 152 ? 24.040 -34.546 -16.126 1.00 55.97 152 PRO A C 1
ATOM 1196 O O . PRO A 1 152 ? 24.603 -35.632 -16.263 1.00 55.97 152 PRO A O 1
ATOM 1199 N N . VAL A 1 153 ? 22.835 -34.292 -16.642 1.00 58.56 153 VAL A N 1
ATOM 1200 C CA . VAL A 1 153 ? 22.050 -35.214 -17.484 1.00 58.56 153 VAL A CA 1
ATOM 1201 C C . VAL A 1 153 ? 22.467 -35.052 -18.961 1.00 58.56 153 VAL A C 1
ATOM 1203 O O . VAL A 1 153 ? 22.615 -33.911 -19.405 1.00 58.56 153 VAL A O 1
ATOM 1206 N N . PRO A 1 154 ? 22.654 -36.137 -19.746 1.00 54.25 154 PRO A N 1
ATOM 1207 C CA . PRO A 1 154 ? 22.962 -36.050 -21.173 1.00 54.25 154 PRO A CA 1
ATOM 1208 C C . PRO A 1 154 ? 21.722 -35.732 -22.024 1.00 54.25 154 PRO A C 1
ATOM 1210 O O . PRO A 1 154 ? 20.622 -36.211 -21.758 1.00 54.25 154 PRO A O 1
ATOM 1213 N N . ALA A 1 155 ? 21.935 -34.942 -23.078 1.00 60.12 155 ALA A N 1
ATOM 1214 C CA . ALA A 1 155 ? 20.936 -34.524 -24.058 1.00 60.12 155 ALA A CA 1
ATOM 1215 C C . ALA A 1 155 ? 20.416 -35.684 -24.932 1.00 60.12 155 ALA A C 1
ATOM 1217 O O . ALA A 1 155 ? 21.205 -36.483 -25.436 1.00 60.12 155 ALA A O 1
ATOM 1218 N N . VAL A 1 156 ? 19.098 -35.718 -25.169 1.00 50.88 156 VAL A N 1
ATOM 1219 C CA . VAL A 1 156 ? 18.397 -36.576 -26.149 1.00 50.88 156 VAL A CA 1
ATOM 1220 C C . VAL A 1 156 ? 17.303 -35.719 -26.840 1.00 50.88 156 VAL A C 1
ATOM 1222 O O . VAL A 1 156 ? 16.754 -34.838 -26.174 1.00 50.88 156 VAL A O 1
ATOM 1225 N N . PRO A 1 157 ? 17.053 -35.877 -28.163 1.00 53.59 157 PRO A N 1
ATOM 1226 C CA . PRO A 1 157 ? 16.489 -34.847 -29.054 1.00 53.59 157 PRO A CA 1
ATOM 1227 C C . PRO A 1 157 ? 14.941 -34.845 -29.130 1.00 53.59 157 PRO A C 1
ATOM 1229 O O . PRO A 1 157 ? 14.309 -35.726 -28.544 1.00 53.59 157 PRO A O 1
ATOM 1232 N N . PRO A 1 158 ? 14.320 -33.853 -29.810 1.00 64.31 158 PRO A N 1
ATOM 1233 C CA . PRO A 1 158 ? 12.884 -33.601 -29.746 1.00 64.31 158 PRO A CA 1
ATOM 1234 C C . PRO A 1 158 ? 12.132 -34.369 -30.836 1.00 64.31 158 PRO A C 1
ATOM 1236 O O . PRO A 1 158 ? 12.556 -34.341 -31.982 1.00 64.31 158 PRO A O 1
ATOM 1239 N N . ASP A 1 159 ? 11.023 -35.016 -30.475 1.00 50.75 159 ASP A N 1
ATOM 1240 C CA . ASP A 1 159 ? 9.847 -35.204 -31.338 1.00 50.75 159 ASP A CA 1
ATOM 1241 C C . ASP A 1 159 ? 8.764 -35.981 -30.578 1.00 50.75 159 ASP A C 1
ATOM 1243 O O . ASP A 1 159 ? 8.944 -37.159 -30.267 1.00 50.75 159 ASP A O 1
ATOM 1247 N N . SER A 1 160 ? 7.650 -35.309 -30.263 1.00 45.06 160 SER A N 1
ATOM 1248 C CA . SER A 1 160 ? 6.262 -35.819 -30.286 1.00 45.06 160 SER A CA 1
ATOM 1249 C C . SER A 1 160 ? 5.333 -34.846 -29.549 1.00 45.06 160 SER A C 1
ATOM 1251 O O . SER A 1 160 ? 5.397 -34.689 -28.331 1.00 45.06 160 SER A O 1
ATOM 1253 N N . GLU A 1 161 ? 4.471 -34.186 -30.322 1.00 48.28 161 GLU A N 1
ATOM 1254 C CA . GLU A 1 161 ? 3.273 -33.470 -29.871 1.00 48.28 161 GLU A CA 1
ATOM 1255 C C . GLU A 1 161 ? 2.153 -34.459 -29.401 1.00 48.28 161 GLU A C 1
ATOM 1257 O O . GLU A 1 161 ? 2.419 -35.646 -29.218 1.00 48.28 161 GLU A O 1
ATOM 1262 N N . PRO A 1 162 ? 0.869 -34.061 -29.259 1.00 63.47 162 PRO A N 1
ATOM 1263 C CA . PRO A 1 162 ? 0.309 -33.322 -28.126 1.00 63.47 162 PRO A CA 1
ATOM 1264 C C . PRO A 1 162 ? -0.944 -34.030 -27.561 1.00 63.47 162 PRO A C 1
ATOM 1266 O O . PRO A 1 162 ? -1.750 -34.565 -28.317 1.00 63.47 162 PRO A O 1
ATOM 1269 N N . ALA A 1 163 ? -1.214 -33.970 -26.252 1.00 40.84 163 ALA A N 1
ATOM 1270 C CA . ALA A 1 163 ? -2.561 -34.292 -25.765 1.00 40.84 163 ALA A CA 1
ATOM 1271 C C . ALA A 1 163 ? -2.863 -33.740 -24.361 1.00 40.84 163 ALA A C 1
ATOM 1273 O O . ALA A 1 163 ? -2.305 -34.182 -23.364 1.00 40.84 163 ALA A O 1
ATOM 1274 N N . THR A 1 164 ? -3.868 -32.857 -24.330 1.00 35.50 164 THR A N 1
ATOM 1275 C CA . THR A 1 164 ? -4.930 -32.746 -23.306 1.00 35.50 164 THR A CA 1
ATOM 1276 C C . THR A 1 164 ? -4.580 -32.361 -21.856 1.00 35.50 164 THR A C 1
ATOM 1278 O O . THR A 1 164 ? -4.230 -33.191 -21.028 1.00 35.50 164 THR A O 1
ATOM 1281 N N . SER A 1 165 ? -4.818 -31.066 -21.581 1.00 49.16 165 SER A N 1
ATOM 1282 C CA . SER A 1 165 ? -5.412 -30.414 -20.384 1.00 49.16 165 SER A CA 1
ATOM 1283 C C . SER A 1 165 ? -5.958 -31.312 -19.250 1.00 49.16 165 SER A C 1
ATOM 1285 O O . SER A 1 165 ? -6.533 -32.356 -19.555 1.00 49.16 165 SER A O 1
ATOM 1287 N N . PRO A 1 166 ? -5.966 -30.858 -17.970 1.00 52.97 166 PRO A N 1
ATOM 1288 C CA . PRO A 1 166 ? -6.486 -29.530 -17.599 1.00 52.97 166 PRO A CA 1
ATOM 1289 C C . PRO A 1 166 ? -5.761 -28.813 -16.435 1.00 52.97 166 PRO A C 1
ATOM 1291 O O . PRO A 1 166 ? -4.857 -29.346 -15.804 1.00 52.97 166 PRO A O 1
ATOM 1294 N N . ALA A 1 167 ? -6.294 -27.634 -16.102 1.00 46.53 167 ALA A N 1
ATOM 1295 C CA . ALA A 1 167 ? -6.288 -27.004 -14.776 1.00 46.53 167 ALA A CA 1
ATOM 1296 C C . ALA A 1 167 ? -5.238 -25.901 -14.511 1.00 46.53 167 ALA A C 1
ATOM 1298 O O . ALA A 1 167 ? -4.136 -25.910 -15.056 1.00 46.53 167 ALA A O 1
ATOM 1299 N N . PRO A 1 168 ? -5.646 -24.873 -13.739 1.00 48.72 168 PRO A N 1
ATOM 1300 C CA . PRO A 1 168 ? -5.097 -23.533 -13.816 1.00 48.72 168 PRO A CA 1
ATOM 1301 C C . PRO A 1 168 ? -3.791 -23.449 -13.037 1.00 48.72 168 PRO A C 1
ATOM 1303 O O . PRO A 1 168 ? -3.702 -23.886 -11.889 1.00 48.72 168 PRO A O 1
ATOM 1306 N N . LEU A 1 169 ? -2.784 -22.843 -13.660 1.00 46.53 169 LEU A N 1
ATOM 1307 C CA . LEU A 1 169 ? -1.563 -22.464 -12.972 1.00 46.53 169 LEU A CA 1
ATOM 1308 C C . LEU A 1 169 ? -1.911 -21.478 -11.860 1.00 46.53 169 LEU A C 1
ATOM 1310 O O . LEU A 1 169 ? -2.395 -20.368 -12.086 1.00 46.53 169 LEU A O 1
ATOM 1314 N N . ALA A 1 170 ? -1.692 -21.985 -10.654 1.00 45.50 170 ALA A N 1
ATOM 1315 C CA . ALA A 1 170 ? -1.728 -21.300 -9.392 1.00 45.50 170 ALA A CA 1
ATOM 1316 C C . ALA A 1 170 ? -1.000 -19.951 -9.452 1.00 45.50 170 ALA A C 1
ATOM 1318 O O . ALA A 1 170 ? 0.105 -19.832 -9.980 1.00 45.50 170 ALA A O 1
ATOM 1319 N N . LEU A 1 171 ? -1.668 -18.963 -8.856 1.00 48.94 171 LEU A N 1
ATOM 1320 C CA . LEU A 1 171 ? -1.112 -17.903 -8.018 1.00 48.94 171 LEU A CA 1
ATOM 1321 C C . LEU A 1 171 ? 0.406 -18.024 -7.781 1.00 48.94 171 LEU A C 1
ATOM 1323 O O . LEU A 1 171 ? 0.842 -19.063 -7.275 1.00 48.94 171 LEU A O 1
ATOM 1327 N N . PRO A 1 172 ? 1.208 -16.966 -8.005 1.00 54.59 172 PRO A N 1
ATOM 1328 C CA . PRO A 1 172 ? 2.510 -16.909 -7.373 1.00 54.59 172 PRO A CA 1
ATOM 1329 C C . PRO A 1 172 ? 2.258 -16.889 -5.867 1.00 54.59 172 PRO A C 1
ATOM 1331 O O . PRO A 1 172 ? 1.714 -15.932 -5.313 1.00 54.59 172 PRO A O 1
ATOM 1334 N N . THR A 1 173 ? 2.590 -18.013 -5.232 1.00 48.88 173 THR A N 1
ATOM 1335 C CA . THR A 1 173 ? 2.712 -18.156 -3.793 1.00 48.88 173 THR A CA 1
ATOM 1336 C C . THR A 1 173 ? 3.438 -16.932 -3.283 1.00 48.88 173 THR A C 1
ATOM 1338 O O . THR A 1 173 ? 4.587 -16.676 -3.649 1.00 48.88 173 THR A O 1
ATOM 1341 N N . ALA A 1 174 ? 2.695 -16.168 -2.486 1.00 45.03 174 ALA A N 1
ATOM 1342 C CA . ALA A 1 174 ? 3.193 -15.113 -1.647 1.00 45.03 174 ALA A CA 1
ATOM 1343 C C . ALA A 1 174 ? 4.593 -15.487 -1.173 1.00 45.03 174 ALA A C 1
ATOM 1345 O O . ALA A 1 174 ? 4.799 -16.552 -0.581 1.00 45.03 174 ALA A O 1
ATOM 1346 N N . ALA A 1 175 ? 5.541 -14.593 -1.436 1.00 47.47 175 ALA A N 1
ATOM 1347 C CA . ALA A 1 175 ? 6.668 -14.421 -0.553 1.00 47.47 175 ALA A CA 1
ATOM 1348 C C . ALA A 1 175 ? 6.067 -14.254 0.845 1.00 47.47 175 ALA A C 1
ATOM 1350 O O . ALA A 1 175 ? 5.636 -13.175 1.236 1.00 47.47 175 ALA A O 1
ATOM 1351 N N . ARG A 1 176 ? 5.944 -15.383 1.538 1.00 44.28 176 ARG A N 1
ATOM 1352 C CA . ARG A 1 176 ? 5.698 -15.516 2.956 1.00 44.28 176 ARG A CA 1
ATOM 1353 C C . ARG A 1 176 ? 6.945 -14.939 3.595 1.00 44.28 176 ARG A C 1
ATOM 1355 O O . ARG A 1 176 ? 7.871 -15.653 3.959 1.00 44.28 176 ARG A O 1
ATOM 1362 N N . TRP A 1 177 ? 7.001 -13.615 3.656 1.00 50.34 177 TRP A N 1
ATOM 1363 C CA . TRP A 1 177 ? 7.657 -12.965 4.763 1.00 50.34 177 TRP A CA 1
ATOM 1364 C C . TRP A 1 177 ? 6.866 -13.435 5.981 1.00 50.34 177 TRP A C 1
ATOM 1366 O O . TRP A 1 177 ? 5.866 -12.861 6.388 1.00 50.34 177 TRP A O 1
ATOM 1376 N N . GLU A 1 178 ? 7.285 -14.558 6.553 1.00 42.47 178 GLU A N 1
ATOM 1377 C CA . GLU A 1 178 ? 7.207 -14.699 7.992 1.00 42.47 178 GLU A CA 1
ATOM 1378 C C . GLU A 1 178 ? 8.034 -13.536 8.534 1.00 42.47 178 GLU A C 1
ATOM 1380 O O . GLU A 1 178 ? 9.240 -13.626 8.755 1.00 42.47 178 GLU A O 1
ATOM 1385 N N . ALA A 1 179 ? 7.360 -12.397 8.702 1.00 48.34 179 ALA A N 1
ATOM 1386 C CA . ALA A 1 179 ? 7.564 -11.594 9.877 1.00 48.34 179 ALA A CA 1
ATOM 1387 C C . ALA A 1 179 ? 7.426 -12.585 11.029 1.00 48.34 179 ALA A C 1
ATOM 1389 O O . ALA A 1 179 ? 6.327 -12.934 11.457 1.00 48.34 179 ALA A O 1
ATOM 1390 N N . VAL A 1 180 ? 8.569 -13.136 11.435 1.00 50.53 180 VAL A N 1
ATOM 1391 C CA . VAL A 1 180 ? 8.756 -13.689 12.758 1.00 50.53 180 VAL A CA 1
ATOM 1392 C C . VAL A 1 180 ? 8.346 -12.538 13.653 1.00 50.53 180 VAL A C 1
ATOM 1394 O O . VAL A 1 180 ? 9.108 -11.593 13.851 1.00 50.53 180 VAL A O 1
ATOM 1397 N N . ALA A 1 181 ? 7.081 -12.559 14.070 1.00 52.78 181 ALA A N 1
ATOM 1398 C CA . ALA A 1 181 ? 6.616 -11.812 15.205 1.00 52.78 181 ALA A CA 1
ATOM 1399 C C . ALA A 1 181 ? 7.581 -12.214 16.312 1.00 52.78 181 ALA A C 1
ATOM 1401 O O . ALA A 1 181 ? 7.517 -13.328 16.837 1.00 52.78 181 ALA A O 1
ATOM 1402 N N . ALA A 1 182 ? 8.568 -11.351 16.557 1.00 47.69 182 ALA A N 1
ATOM 1403 C CA . ALA A 1 182 ? 9.323 -11.398 17.783 1.00 47.69 182 ALA A CA 1
ATOM 1404 C C . ALA A 1 182 ? 8.246 -11.467 18.867 1.00 47.69 182 ALA A C 1
ATOM 1406 O O . ALA A 1 182 ? 7.356 -10.611 18.847 1.00 47.69 182 ALA A O 1
ATOM 1407 N N . PRO A 1 183 ? 8.225 -12.519 19.703 1.00 53.72 183 PRO A N 1
ATOM 1408 C CA . PRO A 1 183 ? 7.239 -12.593 20.763 1.00 53.72 183 PRO A CA 1
ATOM 1409 C C . PRO A 1 183 ? 7.340 -11.270 21.510 1.00 53.72 183 PRO A C 1
ATOM 1411 O O . PRO A 1 183 ? 8.450 -10.879 21.883 1.00 53.72 183 PRO A O 1
ATOM 1414 N N . GLU A 1 184 ? 6.225 -10.544 21.610 1.00 48.41 184 GLU A N 1
ATOM 1415 C CA . GLU A 1 184 ? 6.126 -9.359 22.451 1.00 48.41 184 GLU A CA 1
ATOM 1416 C C . GLU A 1 184 ? 6.496 -9.829 23.850 1.00 48.41 184 GLU A C 1
ATOM 1418 O O . GLU A 1 184 ? 5.714 -10.462 24.556 1.00 48.41 184 GLU A O 1
ATOM 1423 N N . ARG A 1 185 ? 7.777 -9.672 24.176 1.00 60.09 185 ARG A N 1
ATOM 1424 C CA . ARG A 1 185 ? 8.325 -10.074 25.450 1.00 60.09 185 ARG A CA 1
ATOM 1425 C C . ARG A 1 185 ? 7.765 -9.044 26.407 1.00 60.09 185 ARG A C 1
ATOM 1427 O O . ARG A 1 185 ? 8.215 -7.901 26.399 1.00 60.09 185 ARG A O 1
ATOM 1434 N N . GLU A 1 186 ? 6.719 -9.424 27.130 1.00 58.34 186 GLU A N 1
ATOM 1435 C CA . GLU A 1 186 ? 6.211 -8.643 28.249 1.00 58.34 186 GLU A CA 1
ATOM 1436 C C . GLU A 1 186 ? 7.417 -8.355 29.146 1.00 58.34 186 GLU A C 1
ATOM 1438 O O . GLU A 1 186 ? 8.033 -9.283 29.678 1.00 58.34 186 GLU A O 1
ATOM 1443 N N . LEU A 1 187 ? 7.838 -7.086 29.196 1.00 57.47 187 LEU A N 1
ATOM 1444 C CA . LEU A 1 187 ? 8.903 -6.652 30.089 1.00 57.47 187 LEU A CA 1
ATOM 1445 C C . LEU A 1 187 ? 8.418 -6.967 31.500 1.00 57.47 187 LEU A C 1
ATOM 1447 O O . LEU A 1 187 ? 7.478 -6.348 31.993 1.00 57.47 187 LEU A O 1
ATOM 1451 N N . THR A 1 188 ? 9.026 -7.974 32.113 1.00 73.12 188 THR A N 1
ATOM 1452 C CA . THR A 1 188 ? 8.787 -8.325 33.509 1.00 73.12 188 THR A CA 1
ATOM 1453 C C . THR A 1 188 ? 9.167 -7.138 34.389 1.00 73.12 188 THR A C 1
ATOM 1455 O O . THR A 1 188 ? 10.143 -6.453 34.080 1.00 73.12 188 THR A O 1
ATOM 1458 N N . ASP A 1 189 ? 8.434 -6.906 35.479 1.00 72.19 189 ASP A N 1
ATOM 1459 C CA . ASP A 1 189 ? 8.651 -5.763 36.381 1.00 72.19 189 ASP A CA 1
ATOM 1460 C C . ASP A 1 189 ? 10.116 -5.649 36.868 1.00 72.19 189 ASP A C 1
ATOM 1462 O O . ASP A 1 189 ? 10.6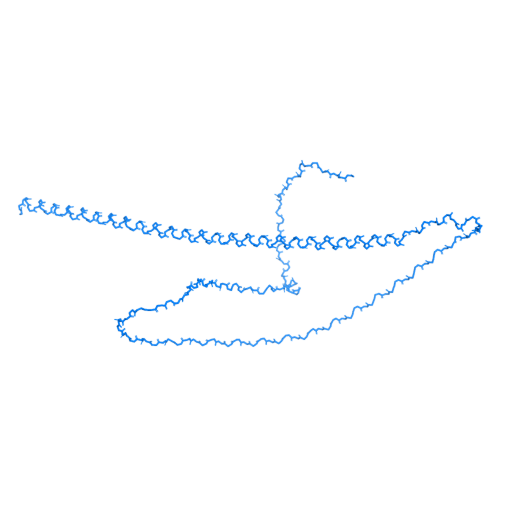25 -4.539 37.011 1.00 72.19 189 ASP A O 1
ATOM 1466 N N . GLU A 1 190 ? 10.856 -6.761 36.996 1.00 78.81 190 GLU A N 1
ATOM 1467 C CA . GLU A 1 190 ? 12.302 -6.736 37.279 1.00 78.81 190 GLU A CA 1
ATOM 1468 C C . GLU A 1 190 ? 13.175 -6.082 36.185 1.00 78.81 190 GLU A C 1
ATOM 1470 O O . GLU A 1 190 ? 14.217 -5.506 36.497 1.00 78.81 190 GLU A O 1
ATOM 1475 N N . GLU A 1 191 ? 12.800 -6.164 34.905 1.00 74.38 191 GLU A N 1
ATOM 1476 C CA . GLU A 1 191 ? 13.546 -5.525 33.806 1.00 74.38 191 GLU A CA 1
ATOM 1477 C C . GLU A 1 191 ? 13.264 -4.015 33.759 1.00 74.38 191 GLU A C 1
ATOM 1479 O O . GLU A 1 191 ? 14.135 -3.228 33.384 1.00 74.38 191 GLU A O 1
ATOM 1484 N N . ILE A 1 192 ? 12.074 -3.604 34.215 1.00 74.81 192 ILE A N 1
ATOM 1485 C CA . ILE A 1 192 ? 11.698 -2.195 34.366 1.00 74.81 192 ILE A CA 1
ATOM 1486 C C . ILE A 1 192 ? 12.485 -1.551 35.520 1.00 74.81 192 ILE A C 1
ATOM 1488 O O . ILE A 1 192 ? 12.934 -0.415 35.381 1.00 74.81 192 ILE A O 1
ATOM 1492 N N . ASP A 1 193 ? 12.732 -2.283 36.611 1.00 78.75 193 ASP A N 1
ATOM 1493 C CA . ASP A 1 193 ? 13.535 -1.808 37.751 1.00 78.75 193 ASP A CA 1
ATOM 1494 C C . ASP A 1 193 ? 15.056 -1.835 37.486 1.00 78.75 193 ASP A C 1
ATOM 1496 O O . ASP A 1 193 ? 15.822 -1.118 38.132 1.00 78.75 193 ASP A O 1
ATOM 1500 N N . ALA A 1 194 ? 15.511 -2.628 36.509 1.00 73.75 194 ALA A N 1
ATOM 1501 C CA . ALA A 1 194 ? 16.906 -2.659 36.063 1.00 73.75 194 ALA A CA 1
ATOM 1502 C C . ALA A 1 194 ? 17.254 -1.553 35.047 1.00 73.75 194 ALA A C 1
ATOM 1504 O O . ALA A 1 194 ? 18.422 -1.421 34.658 1.00 73.75 194 ALA A O 1
ATOM 1505 N N . LEU A 1 195 ? 16.275 -0.750 34.609 1.00 70.62 195 LEU A N 1
ATOM 1506 C CA . LEU A 1 195 ? 16.543 0.413 33.769 1.00 70.62 195 LEU A CA 1
ATOM 1507 C C . LEU A 1 195 ? 17.373 1.430 34.570 1.00 70.62 195 LEU A C 1
ATOM 1509 O O . LEU A 1 195 ? 16.981 1.821 35.671 1.00 70.62 195 LEU A O 1
ATOM 1513 N N . PRO A 1 196 ? 18.523 1.888 34.041 1.00 76.25 196 PRO A N 1
ATOM 1514 C CA . PRO A 1 196 ? 19.336 2.876 34.729 1.00 76.25 196 PRO A CA 1
ATOM 1515 C C . PRO A 1 196 ? 18.488 4.132 34.998 1.00 76.25 196 PRO A C 1
ATOM 1517 O O . PRO A 1 196 ? 17.829 4.621 34.075 1.00 76.25 196 PRO A O 1
ATOM 1520 N N . PRO A 1 197 ? 18.517 4.696 36.219 1.00 70.50 197 PRO A N 1
ATOM 1521 C CA . PRO A 1 197 ? 17.674 5.831 36.615 1.00 70.50 197 PRO A CA 1
ATOM 1522 C C . PRO A 1 197 ? 17.978 7.145 35.867 1.00 70.50 197 PRO A C 1
ATOM 1524 O O . PRO A 1 197 ? 17.339 8.162 36.124 1.00 70.50 197 PRO A O 1
ATOM 1527 N N . ASP A 1 198 ? 18.914 7.127 34.917 1.00 61.69 198 ASP A N 1
ATOM 1528 C CA . ASP A 1 198 ? 19.431 8.286 34.189 1.00 61.69 198 ASP A CA 1
ATOM 1529 C C . ASP A 1 198 ? 18.911 8.380 32.745 1.00 61.69 198 ASP A C 1
ATOM 1531 O O . ASP A 1 198 ? 19.615 8.837 31.839 1.00 61.69 198 ASP A O 1
ATOM 1535 N N . LEU A 1 199 ? 17.661 7.981 32.490 1.00 63.88 199 LEU A N 1
ATOM 1536 C CA . LEU A 1 199 ? 16.997 8.465 31.281 1.00 63.88 199 LEU A CA 1
ATOM 1537 C C . LEU A 1 199 ? 16.732 9.969 31.461 1.00 63.88 199 LEU A C 1
ATOM 1539 O O . LEU A 1 199 ? 16.059 10.359 32.420 1.00 63.88 199 LEU A O 1
ATOM 1543 N N . PRO A 1 200 ? 17.251 10.840 30.573 1.00 70.12 200 PRO A N 1
ATOM 1544 C CA . PRO A 1 200 ? 17.030 12.271 30.692 1.00 70.12 200 PRO A CA 1
ATOM 1545 C C . PRO A 1 200 ? 15.526 12.529 30.693 1.00 70.12 200 PRO A C 1
ATOM 1547 O O . PRO A 1 200 ? 14.816 12.094 29.783 1.00 70.12 200 PRO A O 1
ATOM 1550 N N . VAL A 1 201 ? 15.047 13.230 31.725 1.00 66.69 201 VAL A N 1
ATOM 1551 C CA . VAL A 1 201 ? 13.646 13.646 31.840 1.00 66.69 201 VAL A CA 1
ATOM 1552 C C . VAL A 1 201 ? 13.223 14.219 30.488 1.00 66.69 201 VAL A C 1
ATOM 1554 O O . VAL A 1 201 ? 13.897 15.139 30.005 1.00 66.69 201 VAL A O 1
ATOM 1557 N N . PRO A 1 202 ? 12.155 13.693 29.853 1.00 56.12 202 PRO A N 1
ATOM 1558 C CA . PRO A 1 202 ? 11.723 14.163 28.550 1.00 56.12 202 PRO A CA 1
ATOM 1559 C C . PRO A 1 202 ? 11.561 15.671 28.632 1.00 56.12 202 PRO A C 1
ATOM 1561 O O . PRO A 1 202 ? 10.758 16.193 29.412 1.00 56.12 202 PRO A O 1
ATOM 1564 N N . THR A 1 203 ? 12.398 16.375 27.874 1.00 53.41 203 THR A N 1
ATOM 1565 C CA . THR A 1 203 ? 12.438 17.827 27.869 1.00 53.41 203 THR A CA 1
ATOM 1566 C C . THR A 1 203 ? 11.075 18.281 27.372 1.00 53.41 203 THR A C 1
ATOM 1568 O O . THR A 1 203 ? 10.778 18.204 26.180 1.00 53.41 203 THR A O 1
ATOM 1571 N N . ARG A 1 204 ? 10.192 18.687 28.295 1.00 55.44 204 ARG A N 1
ATOM 1572 C CA . ARG A 1 204 ? 8.916 19.311 27.945 1.00 55.44 204 ARG A CA 1
ATOM 1573 C C . ARG A 1 204 ? 9.258 20.506 27.078 1.00 55.44 204 ARG A C 1
ATOM 1575 O O . ARG A 1 204 ? 9.778 21.493 27.586 1.00 55.44 204 ARG A O 1
ATOM 1582 N N . VAL A 1 205 ? 8.985 20.395 25.782 1.00 63.88 205 VAL A N 1
ATOM 1583 C CA . VAL A 1 205 ? 9.177 21.480 24.825 1.00 63.88 205 VAL A CA 1
ATOM 1584 C C . VAL A 1 205 ? 8.378 22.679 25.347 1.00 63.88 205 VAL A C 1
ATOM 1586 O O . VAL A 1 205 ? 7.145 22.604 25.411 1.00 63.88 205 VAL A O 1
ATOM 1589 N N . PRO A 1 206 ? 9.032 23.767 25.787 1.00 59.75 206 PRO A N 1
ATOM 1590 C CA . PRO A 1 206 ? 8.315 24.912 26.300 1.00 59.75 206 PRO A CA 1
ATOM 1591 C C . PRO A 1 206 ? 7.692 25.627 25.103 1.00 59.75 206 PRO A C 1
ATOM 1593 O O . PRO A 1 206 ? 8.381 26.195 24.264 1.00 59.75 206 PRO A O 1
ATOM 1596 N N . GLY A 1 207 ? 6.363 25.596 25.024 1.00 55.94 207 GLY A N 1
ATOM 1597 C CA . GLY A 1 207 ? 5.617 26.505 24.161 1.00 55.94 207 GLY A CA 1
ATOM 1598 C C . GLY A 1 207 ? 5.180 25.939 22.813 1.00 55.94 207 GLY A C 1
ATOM 1599 O O . GLY A 1 207 ? 5.558 26.440 21.761 1.00 55.94 207 GLY A O 1
ATOM 1600 N N . ARG A 1 208 ? 4.198 25.038 22.831 1.00 51.91 208 ARG A N 1
ATOM 1601 C CA . ARG A 1 208 ? 3.063 25.204 21.914 1.00 51.91 208 ARG A CA 1
ATOM 1602 C C . ARG A 1 208 ? 1.854 25.601 22.741 1.00 51.91 208 ARG A C 1
ATOM 1604 O O . ARG A 1 208 ? 1.205 24.765 23.358 1.00 51.91 208 ARG A O 1
ATOM 1611 N N . LYS A 1 209 ? 1.582 26.909 22.781 1.00 62.31 209 LYS A N 1
ATOM 1612 C CA . LYS A 1 209 ? 0.301 27.434 23.255 1.00 62.31 209 LYS A CA 1
ATOM 1613 C C . LYS A 1 209 ? -0.763 26.892 22.304 1.00 62.31 209 LYS A C 1
ATOM 1615 O O . LYS A 1 209 ? -0.897 27.389 21.189 1.00 62.31 209 LYS A O 1
ATOM 1620 N N . LEU A 1 210 ? -1.459 25.837 22.718 1.00 67.44 210 LEU A N 1
ATOM 1621 C CA . LEU A 1 210 ? -2.688 25.423 22.055 1.00 67.44 210 LEU A CA 1
ATOM 1622 C C . LEU A 1 210 ? -3.634 26.635 22.093 1.00 67.44 210 LEU A C 1
ATOM 1624 O O . LEU A 1 210 ? -3.806 27.223 23.166 1.00 67.44 210 LEU A O 1
ATOM 1628 N N . PRO A 1 211 ? -4.170 27.086 20.946 1.00 73.38 211 PRO A N 1
ATOM 1629 C CA . PRO A 1 211 ? -5.084 28.215 20.927 1.00 73.38 211 PRO A CA 1
ATOM 1630 C C . PRO A 1 211 ? -6.280 27.887 21.821 1.00 73.38 211 PRO A C 1
ATOM 1632 O O . PRO A 1 211 ? -6.882 26.822 21.697 1.00 73.38 211 PRO A O 1
ATOM 1635 N N . ALA A 1 212 ? -6.594 28.798 22.743 1.00 72.94 212 ALA A N 1
ATOM 1636 C CA . ALA A 1 212 ? -7.752 28.657 23.612 1.00 72.94 212 ALA A CA 1
ATOM 1637 C C . ALA A 1 212 ? -9.015 28.446 22.753 1.00 72.94 212 ALA A C 1
ATOM 1639 O O . ALA A 1 212 ? -9.182 29.147 21.746 1.00 72.94 212 ALA A O 1
ATOM 1640 N N . PRO A 1 213 ? -9.899 27.502 23.119 1.00 68.00 213 PRO A N 1
ATOM 1641 C CA . PRO A 1 213 ? -11.142 27.286 22.397 1.00 68.00 213 PRO A CA 1
ATOM 1642 C C . PRO A 1 213 ? -11.978 28.573 22.440 1.00 68.00 213 PRO A C 1
ATOM 1644 O O . PRO A 1 213 ? -12.443 28.990 23.495 1.00 68.00 213 PRO A O 1
ATOM 1647 N N . LYS A 1 214 ? -12.166 29.220 21.283 1.00 71.06 214 LYS A N 1
ATOM 1648 C CA . LYS A 1 214 ? -12.989 30.436 21.115 1.00 71.06 214 LYS A CA 1
ATOM 1649 C C . LYS A 1 214 ? -14.495 30.127 21.061 1.00 71.06 214 LYS A C 1
ATOM 1651 O O 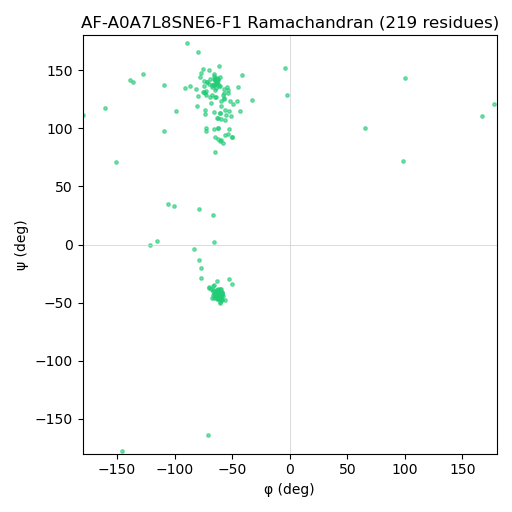. LYS A 1 214 ? -15.241 30.809 20.365 1.00 71.06 214 LYS A O 1
ATOM 1656 N N . GLY A 1 215 ? -14.936 29.071 21.739 1.00 79.06 215 GLY A N 1
ATOM 1657 C CA . GLY A 1 215 ? -16.330 28.636 21.742 1.00 79.06 215 GLY A CA 1
ATOM 1658 C C . GLY A 1 215 ? -16.990 28.910 23.093 1.00 79.06 215 GLY A C 1
ATOM 1659 O O . GLY A 1 215 ? -16.356 28.652 24.119 1.00 79.06 215 GLY A O 1
ATOM 1660 N N . PRO A 1 216 ? -18.240 29.409 23.131 1.00 66.94 216 PRO A N 1
ATOM 1661 C CA . PRO A 1 216 ? -19.001 29.478 24.370 1.00 66.94 216 PRO A CA 1
ATOM 1662 C C . PRO A 1 216 ? -19.160 28.063 24.931 1.00 66.94 216 PRO A C 1
ATOM 1664 O O . PRO A 1 216 ? -19.707 27.173 24.281 1.00 66.94 216 PRO A O 1
ATOM 1667 N N . VAL A 1 217 ? -18.640 27.855 26.140 1.00 68.50 217 VAL A N 1
ATOM 1668 C CA . VAL A 1 217 ? -18.833 26.623 26.904 1.00 68.50 217 VAL A CA 1
ATOM 1669 C C . VAL A 1 217 ? -20.314 26.550 27.253 1.00 68.50 217 VAL A C 1
ATOM 1671 O O . VAL A 1 217 ? -20.773 27.221 28.177 1.00 68.50 217 VAL A O 1
ATOM 1674 N N . LEU A 1 218 ? -21.069 25.767 26.482 1.00 69.56 218 LEU A N 1
ATOM 1675 C CA . LEU A 1 218 ? -22.450 25.429 26.796 1.00 69.56 218 LEU A CA 1
ATOM 1676 C C . LEU A 1 218 ? -22.445 24.599 28.082 1.00 69.56 218 LEU A C 1
ATOM 1678 O O . LEU A 1 218 ? -22.256 23.384 28.072 1.00 69.56 218 LEU A O 1
ATOM 1682 N N . ARG A 1 219 ? -22.602 25.285 29.214 1.00 67.31 219 ARG A N 1
ATOM 1683 C CA . ARG A 1 219 ? -23.017 24.663 30.466 1.00 67.31 219 ARG A CA 1
ATOM 1684 C C . ARG A 1 219 ? -24.492 24.325 30.305 1.00 67.31 219 ARG A C 1
ATOM 1686 O O . ARG A 1 219 ? -25.336 25.204 30.441 1.00 67.31 219 ARG A O 1
ATOM 1693 N N . ASN A 1 220 ? -24.776 23.073 29.963 1.00 57.84 220 ASN A N 1
ATOM 1694 C CA . ASN A 1 220 ? -26.117 22.527 30.114 1.00 57.84 220 ASN A CA 1
ATOM 1695 C C . ASN A 1 220 ? -26.436 22.531 31.617 1.00 57.84 220 ASN A C 1
ATOM 1697 O O . ASN A 1 220 ? -25.794 21.808 32.382 1.00 57.84 220 ASN A O 1
ATOM 1701 N N . LEU A 1 221 ? -27.338 23.431 32.010 1.00 58.59 221 LEU A N 1
ATOM 1702 C CA . LEU A 1 221 ? -28.051 23.418 33.287 1.00 58.59 221 LEU A CA 1
ATOM 1703 C C . LEU A 1 221 ? -29.271 22.506 33.159 1.00 58.59 221 LEU A C 1
ATOM 1705 O O . LEU A 1 221 ? -29.893 22.535 32.072 1.00 58.59 221 LEU A O 1
#

Radius of gyration: 44.63 Å; Cα contacts (8 Å, |Δi|>4): 2; chains: 1; bounding box: 102×67×134 Å

Solvent-accessible surface area (backbone atoms only — not comparable to full-atom values): 15065 Å² total; per-residue (Å²): 134,60,72,68,60,56,52,51,53,52,52,54,49,51,54,51,51,52,51,51,54,52,52,50,50,54,51,50,53,52,50,52,54,51,53,54,50,52,49,53,53,53,51,51,52,51,50,50,52,50,50,52,53,50,54,53,52,52,52,52,52,51,51,51,50,54,51,50,50,53,52,52,52,53,52,52,52,52,50,54,51,52,51,49,51,54,50,51,54,53,55,72,69,50,74,74,76,79,69,91,83,77,70,95,64,87,76,96,74,75,90,75,78,80,81,80,79,80,80,81,81,79,83,78,79,81,79,80,82,80,82,79,83,82,83,80,82,83,82,82,83,82,82,83,80,82,83,80,86,79,81,90,81,85,91,80,85,92,86,81,87,88,83,81,86,85,84,80,86,72,75,83,73,70,85,74,72,72,71,72,72,69,74,83,71,75,77,50,72,70,61,64,68,65,49,72,90,78,67,76,75,80,77,74,75,85,77,78,80,72,76,75,80,92,60,86,80,80,75,85,126